Protein AF-X1PPC0-F1 (afdb_monomer_lite)

pLDDT: mean 93.78, std 5.35, range [58.22, 98.25]

Sequence (193 aa):
TAERAEYVRFSMPSLGVLSGGLVLRQENQALVAPYLDGQQVDLHGLLSNDSLKLGIVAERSYGTQIDAILRQLPDSVLSRHYGNDATANLLQMQQLGRLRMVLGYWPEVRYLIQQQGGSLADYQFHPVQGVARYQFLHVGCSDSPLGRAAIAHIDQLLPALRRNVLPQWYARWLDPALHEDYLEESKHFFEDQ

Secondary structure (DSSP, 8-state):
-TGGGGTEEEPSP-EEEEPPEEEEEGGGHHHHGGGEETTEE-HHHHHTSTT--EEEETT----HHHHHHHTTS-GGGEEEE-STTHHHHHHHHHHTTS-SEEEE-HHHHHHHHHHTT--GGGEEEEEBTTS-SEEEE--EEESSHHHHHHHHHHHHHHHHHHHHTHHHHHHTTS-GGGHHHHHHHHTTTTS--

Structure (mmCIF, N/CA/C/O backbone):
data_AF-X1PPC0-F1
#
_entry.id   AF-X1PPC0-F1
#
loop_
_atom_site.group_PDB
_atom_site.id
_atom_site.type_symbol
_atom_site.label_atom_id
_atom_site.label_alt_id
_atom_site.label_comp_id
_atom_site.label_asym_id
_atom_site.label_entity_id
_atom_site.label_seq_id
_atom_site.pdbx_PDB_ins_code
_atom_site.Cartn_x
_atom_site.Cartn_y
_atom_site.Cartn_z
_atom_site.occupancy
_atom_site.B_iso_or_equiv
_atom_site.auth_seq_id
_atom_site.auth_comp_id
_atom_site.auth_asym_id
_atom_site.auth_atom_id
_atom_site.pdbx_PDB_model_num
ATOM 1 N N . THR A 1 1 ? -2.788 -3.949 -13.407 1.00 71.81 1 THR A N 1
ATOM 2 C CA . THR A 1 1 ? -4.102 -4.578 -13.663 1.00 71.81 1 THR A CA 1
ATOM 3 C C . THR A 1 1 ? -4.237 -4.825 -15.153 1.00 71.81 1 THR A C 1
ATOM 5 O O . THR A 1 1 ? -3.498 -4.200 -15.907 1.00 71.81 1 THR A O 1
ATOM 8 N N . ALA A 1 2 ? -5.138 -5.720 -15.571 1.00 78.06 2 ALA A N 1
ATOM 9 C CA . ALA A 1 2 ? -5.370 -6.005 -16.992 1.00 78.06 2 ALA A CA 1
ATOM 10 C C . ALA A 1 2 ? -5.793 -4.747 -17.771 1.00 78.06 2 ALA A C 1
ATOM 12 O O . ALA A 1 2 ? -5.224 -4.463 -18.812 1.00 78.06 2 ALA A O 1
ATOM 13 N N . GLU A 1 3 ? -6.676 -3.936 -17.187 1.00 81.62 3 GLU A N 1
ATOM 14 C CA . GLU A 1 3 ? -7.123 -2.650 -17.743 1.00 81.62 3 GLU A CA 1
ATOM 15 C C . GLU A 1 3 ? -5.956 -1.710 -18.097 1.00 81.62 3 GLU A C 1
ATOM 17 O O . GLU A 1 3 ? -5.883 -1.172 -19.194 1.00 81.62 3 GLU A O 1
ATOM 22 N N . ARG A 1 4 ? -4.967 -1.562 -17.203 1.00 83.06 4 ARG A N 1
ATOM 23 C CA . ARG A 1 4 ? -3.799 -0.704 -17.473 1.00 83.06 4 ARG A CA 1
ATOM 24 C C . ARG A 1 4 ? -2.897 -1.261 -18.574 1.00 83.06 4 ARG A C 1
ATOM 26 O O . ARG A 1 4 ? -2.195 -0.491 -19.218 1.00 83.06 4 ARG A O 1
ATOM 33 N N . ALA A 1 5 ? -2.889 -2.578 -18.781 1.00 82.44 5 ALA A N 1
ATOM 34 C CA . ALA A 1 5 ? -2.037 -3.216 -19.783 1.00 82.44 5 ALA A CA 1
ATOM 35 C C . ALA A 1 5 ? -2.470 -2.905 -21.227 1.00 82.44 5 ALA A C 1
ATOM 37 O O . ALA A 1 5 ? -1.705 -3.168 -22.149 1.00 82.44 5 ALA A O 1
ATOM 38 N N . GLU A 1 6 ? -3.650 -2.308 -21.428 1.00 86.88 6 GLU A N 1
ATOM 39 C CA . GLU A 1 6 ? -4.117 -1.854 -22.743 1.00 86.88 6 GLU A CA 1
ATOM 40 C C . GLU A 1 6 ? -3.315 -0.660 -23.284 1.00 86.88 6 GLU A C 1
ATOM 42 O O . GLU A 1 6 ? -3.219 -0.478 -24.495 1.00 86.88 6 GLU A O 1
ATOM 47 N N . TYR A 1 7 ? -2.722 0.152 -22.402 1.00 89.44 7 TYR A N 1
ATOM 48 C CA . TYR A 1 7 ? -1.979 1.364 -22.776 1.00 89.44 7 TYR A CA 1
ATOM 49 C C . TYR A 1 7 ? -0.616 1.505 -22.073 1.00 89.44 7 TYR A C 1
ATOM 51 O O . TYR A 1 7 ? 0.136 2.449 -22.347 1.00 89.44 7 TYR A O 1
ATOM 59 N N . VAL A 1 8 ? -0.274 0.571 -21.179 1.00 93.81 8 VAL A N 1
ATOM 60 C CA . VAL A 1 8 ? 0.995 0.518 -20.441 1.00 93.81 8 VAL A CA 1
ATOM 61 C C . VAL A 1 8 ? 1.741 -0.769 -20.767 1.00 93.81 8 VAL A C 1
ATOM 63 O O . VAL A 1 8 ? 1.219 -1.871 -20.599 1.00 93.81 8 VAL A O 1
ATOM 66 N N . ARG A 1 9 ? 3.020 -0.636 -21.124 1.00 96.12 9 ARG A N 1
ATOM 67 C CA . ARG A 1 9 ? 3.968 -1.749 -21.121 1.00 96.12 9 ARG A CA 1
ATOM 68 C C . ARG A 1 9 ? 4.568 -1.891 -19.722 1.00 96.12 9 ARG A C 1
ATOM 70 O O . ARG A 1 9 ? 5.152 -0.940 -19.205 1.00 96.12 9 ARG A O 1
ATOM 77 N N . PHE A 1 10 ? 4.452 -3.081 -19.137 1.00 96.06 10 PHE A N 1
ATOM 78 C CA . PHE A 1 10 ? 5.039 -3.408 -17.836 1.00 96.06 10 PHE A CA 1
ATOM 79 C C . PHE A 1 10 ? 6.360 -4.171 -17.972 1.00 96.06 10 PHE A C 1
ATOM 81 O O . PHE A 1 10 ? 6.531 -4.955 -18.907 1.00 96.06 10 PHE A O 1
ATOM 88 N N . SER A 1 11 ? 7.265 -3.943 -17.020 1.00 96.69 11 SER A N 1
ATOM 89 C CA . SER A 1 11 ? 8.491 -4.720 -16.816 1.00 96.69 11 SER A CA 1
ATOM 90 C C . SER A 1 11 ? 8.191 -6.105 -16.240 1.00 96.69 11 SER A C 1
ATOM 92 O O . SER A 1 11 ? 7.072 -6.375 -15.786 1.00 96.69 11 SER A O 1
ATOM 94 N N . MET A 1 12 ? 9.209 -6.958 -16.140 1.00 95.62 12 MET A N 1
ATOM 95 C CA . MET A 1 12 ? 9.176 -8.086 -15.203 1.00 95.62 12 MET A CA 1
ATOM 96 C C . MET A 1 12 ? 8.942 -7.589 -13.756 1.00 95.62 12 MET A C 1
ATOM 98 O O . MET A 1 12 ? 9.184 -6.407 -13.469 1.00 95.62 12 MET A O 1
ATOM 102 N N . PRO A 1 13 ? 8.484 -8.453 -12.828 1.00 95.50 13 PRO A N 1
ATOM 103 C CA . PRO A 1 13 ? 8.348 -8.093 -11.419 1.00 95.50 13 PRO A CA 1
ATOM 104 C C . PRO A 1 13 ? 9.639 -7.494 -10.846 1.00 95.50 13 PRO A C 1
ATOM 106 O O . PRO A 1 13 ? 10.718 -8.086 -10.979 1.00 95.50 13 PRO A O 1
ATOM 109 N N . SER A 1 14 ? 9.524 -6.322 -10.218 1.00 95.50 14 SER A N 1
ATOM 110 C CA . SER A 1 14 ? 10.661 -5.531 -9.739 1.00 95.50 14 SER A CA 1
ATOM 111 C C . SER A 1 14 ? 10.888 -5.628 -8.232 1.00 95.50 14 SER A C 1
ATOM 113 O O . SER A 1 14 ? 12.036 -5.644 -7.797 1.00 95.50 14 SER A O 1
ATOM 115 N N . LEU A 1 15 ? 9.826 -5.680 -7.427 1.00 95.69 15 LEU A N 1
ATOM 116 C CA . LEU A 1 15 ? 9.918 -5.663 -5.966 1.00 95.69 15 LEU A CA 1
ATOM 117 C C . LEU A 1 15 ? 8.677 -6.305 -5.344 1.00 95.69 15 LEU A C 1
ATOM 119 O O . LEU A 1 15 ? 7.558 -5.936 -5.697 1.00 95.69 15 LEU A O 1
ATOM 123 N N . GLY A 1 16 ? 8.874 -7.227 -4.403 1.00 96.00 16 GLY A N 1
ATOM 124 C CA . GLY A 1 16 ? 7.807 -7.688 -3.517 1.00 96.00 16 GLY A CA 1
ATOM 125 C C . GLY A 1 16 ? 7.594 -6.681 -2.391 1.00 96.00 16 GLY A C 1
ATOM 126 O O . GLY A 1 16 ? 8.542 -6.318 -1.705 1.00 96.00 16 GLY A O 1
ATOM 127 N N . VAL A 1 17 ? 6.368 -6.208 -2.206 1.00 96.38 17 VAL A N 1
ATOM 128 C CA . VAL A 1 17 ? 5.994 -5.293 -1.118 1.00 96.38 17 VAL A CA 1
ATOM 129 C C . VAL A 1 17 ? 4.856 -5.895 -0.313 1.00 96.38 17 VAL A C 1
ATOM 131 O O . VAL A 1 17 ? 4.066 -6.674 -0.850 1.00 96.38 17 VAL A O 1
ATOM 134 N N . LEU A 1 18 ? 4.754 -5.539 0.968 1.00 96.38 18 LEU A N 1
ATOM 135 C CA . LEU A 1 18 ? 3.635 -5.969 1.803 1.00 96.38 18 LEU A CA 1
ATOM 136 C C . LEU A 1 18 ? 2.311 -5.544 1.165 1.00 96.38 18 LEU A C 1
ATOM 138 O O . LEU A 1 18 ? 2.143 -4.398 0.723 1.00 96.38 18 LEU A O 1
ATOM 142 N N . SER A 1 19 ? 1.376 -6.483 1.124 1.00 96.75 19 SER A N 1
ATOM 143 C CA . SER A 1 19 ? 0.013 -6.220 0.683 1.00 96.75 19 SER A CA 1
ATOM 144 C C . SER A 1 19 ? -0.695 -5.245 1.622 1.00 96.75 19 SER A C 1
ATOM 146 O O . SER A 1 19 ? -0.313 -5.049 2.779 1.00 96.75 19 SER A O 1
ATOM 148 N N . GLY A 1 20 ? -1.729 -4.594 1.091 1.00 96.00 20 GLY A N 1
ATOM 149 C CA . GLY A 1 20 ? -2.557 -3.677 1.861 1.00 96.00 20 GLY A CA 1
ATOM 150 C C . GLY A 1 20 ? -3.339 -4.398 2.954 1.00 96.00 20 GLY A C 1
ATOM 151 O O . GLY A 1 20 ? -3.484 -5.621 2.955 1.00 96.00 20 GLY A O 1
ATOM 152 N N . GLY A 1 21 ? -3.871 -3.618 3.882 1.00 97.19 21 GLY A N 1
ATOM 153 C CA . GLY A 1 21 ? -4.680 -4.145 4.965 1.00 97.19 21 GLY A CA 1
ATOM 154 C C . GLY A 1 21 ? -5.475 -3.069 5.676 1.00 97.19 21 GLY A C 1
ATOM 155 O O . GLY A 1 21 ? -5.462 -1.890 5.301 1.00 97.19 21 GLY A O 1
ATOM 156 N N . LEU A 1 22 ? -6.204 -3.510 6.691 1.00 97.69 22 LEU A N 1
ATOM 157 C CA . LEU A 1 22 ? -7.073 -2.666 7.485 1.00 97.69 22 LEU A CA 1
ATOM 158 C C . LEU A 1 22 ? 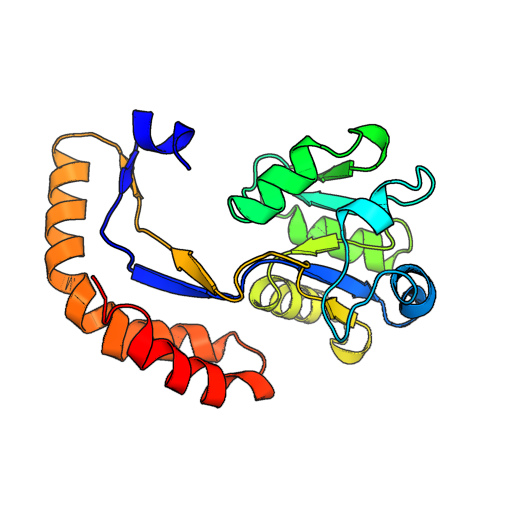-6.259 -1.950 8.560 1.00 97.69 22 LEU A C 1
ATOM 160 O O . LEU A 1 22 ? -5.557 -2.582 9.346 1.00 97.69 22 LEU A O 1
ATOM 164 N N . VAL A 1 23 ? -6.390 -0.632 8.613 1.00 97.56 23 VAL A N 1
ATOM 165 C CA . VAL A 1 23 ? -5.815 0.218 9.652 1.00 97.56 23 VAL A CA 1
ATOM 166 C C . VAL A 1 23 ? -6.941 0.743 10.522 1.00 97.56 23 VAL A C 1
ATOM 168 O O . VAL A 1 23 ? -7.878 1.390 10.038 1.00 97.56 23 VAL A O 1
ATOM 171 N N . LEU A 1 24 ? -6.825 0.516 11.823 1.00 95.75 24 LEU A N 1
ATOM 172 C CA . LEU A 1 24 ? -7.735 1.051 12.824 1.00 95.75 24 LEU A CA 1
ATOM 173 C C . LEU A 1 24 ? -6.976 1.650 13.998 1.00 95.75 24 LEU A C 1
ATOM 175 O O . LEU A 1 24 ? -5.826 1.307 14.261 1.00 95.75 24 LEU A O 1
ATOM 179 N N . ARG A 1 25 ? -7.651 2.542 14.719 1.00 95.38 25 ARG A N 1
ATOM 180 C CA . ARG A 1 25 ? -7.168 3.015 16.016 1.00 95.38 25 ARG A CA 1
ATOM 181 C C . ARG A 1 25 ? -7.381 1.944 17.082 1.00 95.38 25 ARG A C 1
ATOM 183 O O . ARG A 1 25 ? -8.372 1.218 17.015 1.00 95.38 25 ARG A O 1
ATOM 190 N N . GLN A 1 26 ? -6.512 1.903 18.088 1.00 94.12 26 GLN A N 1
ATOM 191 C CA . GLN A 1 26 ? -6.579 0.944 19.200 1.00 94.12 26 GLN A CA 1
ATOM 192 C C . GLN A 1 26 ? -7.943 0.943 19.909 1.00 94.12 26 GLN A C 1
ATOM 194 O O . GLN A 1 26 ? -8.490 -0.106 20.232 1.00 94.12 26 GLN A O 1
ATOM 199 N N . GLU A 1 27 ? -8.557 2.115 20.068 1.00 94.00 27 GLU A N 1
ATOM 200 C CA . GLU A 1 27 ? -9.899 2.267 20.655 1.00 94.00 27 GLU A CA 1
ATOM 201 C C . GLU A 1 27 ? -11.010 1.516 19.891 1.00 94.00 27 GLU A C 1
ATOM 203 O O . GLU A 1 27 ? -12.060 1.223 20.456 1.00 94.00 27 GLU A O 1
ATOM 208 N N . ASN A 1 28 ? -10.785 1.184 18.616 1.00 93.94 28 ASN A N 1
ATOM 209 C CA . ASN A 1 28 ? -11.759 0.529 17.745 1.00 93.94 28 ASN A CA 1
ATOM 210 C C . ASN A 1 28 ? -11.510 -0.985 17.599 1.00 93.94 28 ASN A C 1
ATOM 212 O O . ASN A 1 28 ? -12.211 -1.631 16.823 1.00 93.94 28 ASN A O 1
ATOM 216 N N . GLN A 1 29 ? -10.553 -1.566 18.335 1.00 92.12 29 GLN A N 1
ATOM 217 C CA . GLN A 1 29 ? -10.197 -2.993 18.245 1.00 92.12 29 GLN A CA 1
ATOM 218 C C . GLN A 1 29 ? -11.384 -3.935 18.457 1.00 92.12 29 GLN A C 1
ATOM 220 O O . GLN A 1 29 ? -11.548 -4.923 17.742 1.00 92.12 29 GLN A O 1
ATOM 225 N N . ALA A 1 30 ? -12.269 -3.593 19.393 1.00 93.81 30 ALA A N 1
ATOM 226 C CA . ALA A 1 30 ? -13.456 -4.392 19.677 1.00 93.81 30 ALA A CA 1
ATOM 227 C C . ALA A 1 30 ? -14.403 -4.534 18.467 1.00 93.81 30 ALA A C 1
ATOM 229 O O . ALA A 1 30 ? -15.157 -5.500 18.408 1.00 93.81 30 ALA A O 1
ATOM 230 N N . LEU A 1 31 ? -14.358 -3.607 17.497 1.00 92.06 31 LEU A N 1
ATOM 231 C CA . LEU A 1 31 ? -15.185 -3.670 16.285 1.00 92.06 31 LEU A CA 1
ATOM 232 C C . LEU A 1 31 ? -14.742 -4.788 15.337 1.00 92.06 31 LEU A C 1
ATOM 234 O O . LEU A 1 31 ? -15.581 -5.388 14.671 1.00 92.06 31 LEU A O 1
ATOM 238 N N . VAL A 1 32 ? -13.433 -5.047 15.263 1.00 93.75 32 VAL A N 1
ATOM 239 C CA . VAL A 1 32 ? -12.857 -6.015 14.318 1.00 93.75 32 VAL A CA 1
ATOM 240 C C . VAL A 1 32 ? -12.623 -7.379 14.950 1.00 93.75 32 VAL A C 1
ATOM 242 O O . VAL A 1 32 ? -12.621 -8.364 14.224 1.00 93.75 32 VAL A O 1
ATOM 245 N N . ALA A 1 33 ? -12.487 -7.455 16.279 1.00 95.00 33 ALA A N 1
ATOM 246 C CA . ALA A 1 33 ? -12.164 -8.685 17.005 1.00 95.00 33 ALA A CA 1
ATOM 247 C C . ALA A 1 33 ? -13.004 -9.924 16.613 1.00 95.00 33 ALA A C 1
ATOM 249 O O . ALA A 1 33 ? -12.408 -10.989 16.466 1.00 95.00 33 ALA A O 1
ATOM 250 N N . PRO A 1 34 ? -14.332 -9.835 16.377 1.00 95.19 34 PRO A N 1
ATOM 251 C CA . PRO A 1 34 ? -15.131 -10.993 15.954 1.00 95.19 34 PRO A CA 1
ATOM 252 C C . PRO A 1 34 ? -14.811 -11.522 14.547 1.00 95.19 34 PRO A C 1
ATOM 254 O O . PRO A 1 34 ? -15.215 -12.629 14.210 1.00 95.19 34 PRO A O 1
ATOM 257 N N . TYR A 1 35 ? -14.121 -10.727 13.729 1.00 95.81 35 TYR A N 1
ATOM 258 C CA . TYR A 1 35 ? -13.792 -11.016 12.331 1.00 95.81 35 TYR A CA 1
ATOM 259 C C . TYR A 1 35 ? -12.304 -11.335 12.140 1.00 95.81 35 TYR A C 1
ATOM 261 O O . TYR A 1 35 ? -11.821 -11.373 11.009 1.00 95.81 35 TYR A O 1
ATOM 269 N N . LEU A 1 36 ? -11.555 -11.515 13.233 1.00 96.88 36 LEU A N 1
ATOM 270 C CA . LEU A 1 36 ? -10.141 -11.863 13.185 1.00 96.88 36 LEU A CA 1
ATOM 271 C C . LEU A 1 36 ? -9.945 -13.380 13.237 1.00 96.88 36 LEU A C 1
ATOM 273 O O . LEU A 1 36 ? -10.469 -14.057 14.118 1.00 96.88 36 LEU A O 1
ATOM 277 N N . ASP A 1 37 ? -9.103 -13.878 12.335 1.00 96.44 37 ASP A N 1
ATOM 278 C CA . ASP A 1 37 ? -8.437 -15.175 12.444 1.00 96.44 37 ASP A CA 1
ATOM 279 C C . ASP A 1 37 ? -6.938 -14.910 12.639 1.00 96.44 37 ASP A C 1
ATOM 281 O O . ASP A 1 37 ? -6.222 -14.461 11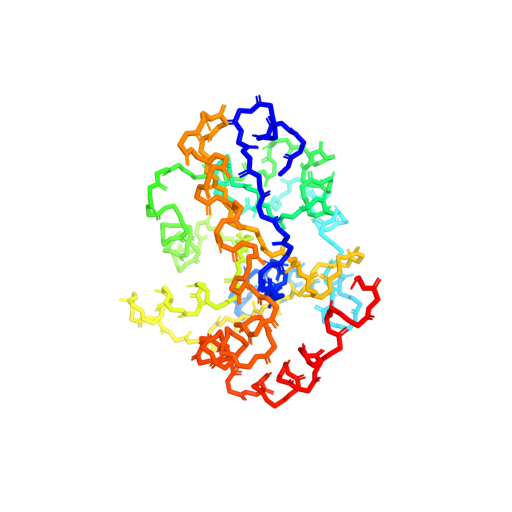.733 1.00 96.44 37 ASP A O 1
ATOM 285 N N . GLY A 1 38 ? -6.482 -15.045 13.885 1.00 95.25 38 GLY A N 1
ATOM 286 C CA . GLY A 1 38 ? -5.184 -14.533 14.316 1.00 95.25 38 GLY A CA 1
ATOM 287 C C . GLY A 1 38 ? -5.083 -13.017 14.105 1.00 95.25 38 GLY A C 1
ATOM 288 O O . GLY A 1 38 ? -5.759 -12.240 14.774 1.00 95.25 38 GLY A O 1
ATOM 289 N N . GLN A 1 39 ? -4.221 -12.589 13.179 1.00 93.94 39 GLN A N 1
ATOM 290 C CA . GLN A 1 39 ? -4.074 -11.174 12.807 1.00 93.94 39 GLN A CA 1
ATOM 291 C C . GLN A 1 39 ? -4.844 -10.801 11.535 1.00 93.94 39 GLN A C 1
ATOM 293 O O . GLN A 1 39 ? -4.946 -9.613 11.226 1.00 93.94 39 GLN A O 1
ATOM 298 N N . GLN A 1 40 ? -5.358 -11.784 10.791 1.00 97.62 40 GLN A N 1
ATOM 299 C CA . GLN A 1 40 ? -5.999 -11.550 9.504 1.00 97.62 40 GLN A CA 1
ATOM 300 C C . GLN A 1 40 ? -7.483 -11.235 9.688 1.00 97.62 40 GLN A C 1
ATOM 302 O O . GLN A 1 40 ? -8.197 -11.975 10.362 1.00 97.62 40 GLN A O 1
ATOM 307 N N . VAL A 1 41 ? -7.958 -10.167 9.050 1.00 97.38 41 VAL A N 1
ATOM 308 C CA . VAL A 1 41 ? -9.360 -9.741 9.117 1.00 97.38 41 VAL A CA 1
ATOM 309 C C . VAL A 1 41 ? -10.175 -10.280 7.943 1.00 97.38 41 VAL A C 1
ATOM 311 O O . VAL A 1 41 ? -9.775 -10.135 6.783 1.00 97.38 41 VAL A O 1
ATOM 314 N N . ASP A 1 42 ? -11.336 -10.866 8.233 1.00 96.88 42 ASP A N 1
ATOM 315 C CA . ASP A 1 42 ? -12.382 -11.116 7.241 1.00 96.88 42 ASP A CA 1
ATOM 316 C C . ASP A 1 42 ? -13.028 -9.779 6.858 1.00 96.88 42 ASP A C 1
ATOM 318 O O . ASP A 1 42 ? -13.972 -9.295 7.488 1.00 96.88 42 ASP A O 1
ATOM 322 N N . LEU A 1 43 ? -12.477 -9.146 5.822 1.00 95.69 43 LEU A N 1
ATOM 323 C CA . LEU A 1 43 ? -12.937 -7.840 5.361 1.00 95.69 43 LEU A CA 1
ATOM 324 C C . LEU A 1 43 ? -14.366 -7.892 4.801 1.00 95.69 43 LEU A C 1
ATOM 326 O O . LEU A 1 43 ? -15.114 -6.926 4.963 1.00 95.69 43 LEU A O 1
ATOM 330 N N . HIS A 1 44 ? -14.747 -8.996 4.153 1.00 94.31 44 HIS A N 1
ATOM 331 C CA . HIS A 1 44 ? -16.083 -9.143 3.581 1.00 94.31 44 HIS A CA 1
ATOM 332 C C . HIS A 1 44 ? -17.126 -9.306 4.689 1.00 94.31 44 HIS A C 1
ATOM 334 O O . HIS A 1 44 ? -18.123 -8.581 4.705 1.00 94.31 44 HIS A O 1
ATOM 340 N N . GLY A 1 45 ? -16.888 -10.212 5.643 1.00 93.69 45 GLY A N 1
ATOM 341 C CA . GLY A 1 45 ? -17.764 -10.414 6.797 1.00 93.69 45 GLY A CA 1
ATOM 342 C C . GLY A 1 45 ? -17.919 -9.146 7.636 1.00 93.69 45 GLY A C 1
ATOM 343 O O . GLY A 1 45 ? -19.043 -8.755 7.951 1.00 93.69 45 GLY A O 1
ATOM 344 N N . LEU A 1 46 ? -16.812 -8.444 7.904 1.00 94.06 46 LEU A N 1
ATOM 345 C CA . LEU A 1 46 ? -16.802 -7.189 8.663 1.00 94.06 46 LEU A CA 1
ATOM 346 C C . LEU A 1 46 ? -17.682 -6.105 8.023 1.00 94.06 46 LEU A C 1
ATOM 348 O O . LEU A 1 46 ? -18.407 -5.399 8.723 1.00 94.06 46 LEU A O 1
ATOM 352 N N . LEU A 1 47 ? -17.619 -5.962 6.697 1.00 92.88 47 LEU A N 1
ATOM 353 C CA . LEU A 1 47 ? -18.309 -4.901 5.953 1.00 92.88 47 LEU A CA 1
ATOM 354 C C . LEU A 1 47 ? -19.658 -5.328 5.368 1.00 92.88 47 LEU A C 1
ATOM 356 O O . LEU A 1 47 ? -20.334 -4.511 4.752 1.00 92.88 47 LEU A O 1
ATOM 360 N N . SER A 1 48 ? -20.089 -6.565 5.620 1.00 85.69 48 SER A N 1
ATOM 361 C CA . SER A 1 48 ? -21.469 -6.998 5.369 1.00 85.69 48 SER A CA 1
ATOM 362 C C . SER A 1 48 ? -22.464 -6.375 6.364 1.00 85.69 48 SER A C 1
ATOM 364 O O . SER A 1 48 ? -23.674 -6.466 6.174 1.00 85.69 48 SER A O 1
ATOM 366 N N . ASN A 1 49 ? -21.972 -5.734 7.432 1.00 76.25 49 ASN A N 1
ATOM 367 C CA . ASN A 1 49 ? -22.771 -4.937 8.357 1.00 76.25 49 ASN A CA 1
ATOM 368 C C . ASN A 1 49 ? -22.809 -3.462 7.908 1.00 76.25 49 ASN A C 1
ATOM 370 O O . ASN A 1 49 ? -21.827 -2.734 8.067 1.00 76.25 49 ASN A O 1
ATOM 374 N N . ASP A 1 50 ? -23.967 -2.998 7.429 1.00 70.31 50 ASP A N 1
ATOM 375 C CA . ASP A 1 50 ? -24.167 -1.658 6.838 1.00 70.31 50 ASP A CA 1
ATOM 376 C C . ASP A 1 50 ? -23.849 -0.463 7.764 1.00 70.31 50 ASP A C 1
ATOM 378 O O . ASP A 1 50 ? -23.745 0.685 7.306 1.00 70.31 50 ASP A O 1
ATOM 382 N N . SER A 1 51 ? -23.697 -0.707 9.070 1.00 82.50 51 SER A N 1
ATOM 383 C CA . SER A 1 51 ? -23.355 0.331 10.051 1.00 82.50 51 SER A CA 1
ATOM 384 C C . SER A 1 51 ? -21.887 0.765 9.997 1.00 82.50 51 SER A C 1
ATOM 386 O O . SER A 1 51 ? -21.561 1.875 10.429 1.00 82.50 51 SER A O 1
ATOM 388 N N . LEU A 1 52 ? -21.000 -0.069 9.449 1.00 89.00 52 LEU A N 1
ATOM 389 C CA . LEU A 1 52 ? -19.574 0.221 9.370 1.00 89.00 52 LEU A CA 1
ATOM 390 C C . LEU A 1 52 ? -19.216 0.866 8.030 1.00 89.00 52 LEU A C 1
ATOM 392 O O . LEU A 1 52 ? -19.746 0.518 6.979 1.00 89.00 52 LEU A O 1
ATOM 396 N N . LYS A 1 53 ? -18.293 1.831 8.077 1.00 93.06 53 LYS A N 1
ATOM 397 C CA . LYS A 1 53 ? -17.731 2.478 6.887 1.00 93.06 53 LYS A CA 1
ATOM 398 C C . LYS A 1 53 ? -16.238 2.196 6.798 1.00 93.06 53 LYS A C 1
ATOM 400 O O . LYS A 1 53 ? -15.516 2.372 7.783 1.00 93.06 53 LYS A O 1
ATOM 405 N N . LEU A 1 54 ? -15.786 1.814 5.609 1.00 96.00 54 LEU A N 1
ATOM 406 C CA . LEU A 1 54 ? -14.381 1.662 5.258 1.00 96.00 54 LEU A CA 1
ATOM 407 C C . LEU A 1 54 ? -13.916 2.877 4.454 1.00 96.00 54 LEU A C 1
ATOM 409 O O . LEU A 1 54 ? -14.444 3.157 3.379 1.00 96.00 54 LEU A O 1
ATOM 413 N N . GLY A 1 55 ? -12.902 3.576 4.954 1.00 97.00 55 GLY A N 1
ATOM 414 C CA . GLY A 1 55 ? -12.204 4.610 4.198 1.00 97.00 55 GLY A CA 1
ATOM 415 C C . GLY A 1 55 ? -11.291 4.009 3.130 1.00 97.00 55 GLY A C 1
ATOM 416 O O . GLY A 1 55 ? -10.412 3.215 3.466 1.00 97.00 55 GLY A O 1
ATOM 417 N N . ILE A 1 56 ? -11.464 4.404 1.867 1.00 97.06 56 ILE A N 1
ATOM 418 C CA . ILE A 1 56 ? -10.614 3.980 0.743 1.00 97.06 56 ILE A CA 1
ATOM 419 C C . ILE A 1 56 ? -10.243 5.166 -0.152 1.00 97.06 56 ILE A C 1
ATOM 421 O O . ILE A 1 56 ? -11.000 6.129 -0.290 1.00 97.06 56 ILE A O 1
ATOM 425 N N . VAL A 1 57 ? -9.082 5.088 -0.798 1.00 96.44 57 VAL A N 1
ATOM 426 C CA . VAL A 1 57 ? -8.687 6.032 -1.847 1.00 96.44 57 VAL A CA 1
ATOM 427 C C . VAL A 1 57 ? -9.373 5.618 -3.146 1.00 96.44 57 VAL A C 1
ATOM 429 O O . VAL A 1 57 ? -9.281 4.464 -3.567 1.00 96.44 57 VAL A O 1
ATOM 432 N N . ALA A 1 58 ? -10.088 6.547 -3.772 1.00 92.12 58 ALA A N 1
ATOM 433 C CA . ALA A 1 58 ? -10.761 6.310 -5.040 1.00 92.12 58 ALA A CA 1
ATOM 434 C C . ALA A 1 58 ? -9.748 6.007 -6.157 1.00 92.12 58 ALA A C 1
ATOM 436 O O . ALA A 1 58 ? -8.646 6.548 -6.158 1.00 92.12 58 ALA A O 1
ATOM 437 N N . GLU A 1 59 ? -10.121 5.123 -7.091 1.00 89.06 59 GLU A N 1
ATOM 438 C CA . GLU A 1 59 ? -9.314 4.739 -8.272 1.00 89.06 59 GLU A CA 1
ATOM 439 C C . GLU A 1 59 ? -7.944 4.102 -7.955 1.00 89.06 59 GLU A C 1
ATOM 441 O O . GLU A 1 59 ? -7.133 3.809 -8.843 1.00 89.06 59 GLU A O 1
ATOM 446 N N . ARG A 1 60 ? -7.687 3.820 -6.675 1.00 90.50 60 ARG A N 1
ATOM 447 C CA . ARG A 1 60 ? -6.507 3.106 -6.210 1.00 90.50 60 ARG A CA 1
ATOM 448 C C . ARG A 1 60 ? -6.768 1.604 -6.219 1.00 90.50 60 ARG A C 1
ATOM 450 O O . ARG A 1 60 ? -7.742 1.133 -5.646 1.00 90.50 60 ARG A O 1
ATOM 457 N N . SER A 1 61 ? -5.841 0.859 -6.817 1.00 91.00 61 SER A N 1
ATOM 458 C CA . SER A 1 61 ? -5.797 -0.597 -6.674 1.00 91.00 61 SER A CA 1
ATOM 459 C C . SER A 1 61 ? -5.089 -0.973 -5.371 1.00 91.00 61 SER A C 1
ATOM 461 O O . SER A 1 61 ? -4.006 -0.451 -5.063 1.00 91.00 61 SER A O 1
ATOM 463 N N . TYR A 1 62 ? -5.701 -1.888 -4.626 1.00 93.38 62 TYR A N 1
ATOM 464 C CA . TYR A 1 62 ? -5.177 -2.483 -3.397 1.00 93.38 62 TYR A CA 1
ATOM 465 C C . TYR A 1 62 ? -4.610 -3.895 -3.620 1.00 93.38 62 TYR A C 1
ATOM 467 O O . TYR A 1 62 ? -4.332 -4.620 -2.667 1.00 93.38 62 TYR A O 1
ATOM 475 N N . GLY A 1 63 ? -4.435 -4.284 -4.885 1.00 91.38 63 GLY A N 1
ATOM 476 C CA . GLY A 1 63 ? -4.091 -5.640 -5.295 1.00 91.38 63 GLY A CA 1
ATOM 477 C C . GLY A 1 63 ? -5.335 -6.429 -5.704 1.00 91.38 63 GLY A C 1
ATOM 478 O O . GLY A 1 63 ? -6.438 -6.187 -5.221 1.00 91.38 63 GLY A O 1
ATOM 479 N N . THR A 1 64 ? -5.162 -7.396 -6.606 1.00 91.31 64 THR A N 1
ATOM 480 C CA . THR A 1 64 ? -6.277 -8.101 -7.267 1.00 91.31 64 THR A CA 1
ATOM 481 C C . THR A 1 64 ? -7.239 -8.780 -6.293 1.00 91.31 64 THR A C 1
ATOM 483 O O . THR A 1 64 ? -8.443 -8.785 -6.541 1.00 91.31 64 THR A O 1
ATOM 486 N N . GLN A 1 65 ? -6.724 -9.331 -5.191 1.00 94.69 65 GLN A N 1
ATOM 487 C CA . GLN A 1 65 ? -7.518 -10.030 -4.178 1.00 94.69 65 GLN A CA 1
ATOM 488 C C . GLN A 1 65 ? -8.371 -9.052 -3.357 1.00 94.69 65 GLN A C 1
ATOM 490 O O . GLN A 1 65 ? -9.578 -9.254 -3.237 1.00 94.69 65 GLN A O 1
ATOM 495 N N . ILE A 1 66 ? -7.788 -7.950 -2.870 1.00 95.69 66 ILE A N 1
ATOM 496 C CA . ILE A 1 66 ? -8.541 -6.920 -2.137 1.00 95.69 66 ILE A CA 1
ATOM 497 C C . ILE A 1 66 ? -9.537 -6.223 -3.069 1.00 95.69 66 ILE A C 1
ATOM 499 O O . ILE A 1 66 ? -10.701 -6.068 -2.713 1.00 95.69 66 ILE A O 1
ATOM 503 N N . ASP A 1 67 ? -9.130 -5.884 -4.293 1.00 94.56 67 ASP A N 1
ATOM 504 C CA . ASP A 1 67 ? -10.011 -5.264 -5.289 1.00 94.56 67 ASP A CA 1
ATOM 505 C C . ASP A 1 67 ? -11.190 -6.182 -5.671 1.00 94.56 67 ASP A C 1
ATOM 507 O O . ASP A 1 67 ? -12.267 -5.707 -6.034 1.00 94.56 67 ASP A O 1
ATOM 511 N N . ALA A 1 68 ? -11.022 -7.508 -5.609 1.00 94.31 68 ALA A N 1
ATOM 512 C CA . ALA A 1 68 ? -12.118 -8.457 -5.799 1.00 94.31 68 ALA A CA 1
ATOM 513 C C . ALA A 1 68 ? -13.102 -8.458 -4.623 1.00 94.31 68 ALA A C 1
ATOM 515 O O . ALA A 1 68 ? -14.305 -8.512 -4.870 1.00 94.31 68 ALA A O 1
ATOM 516 N N . ILE A 1 69 ? -12.611 -8.349 -3.385 1.00 94.88 69 ILE A N 1
ATOM 517 C CA . ILE A 1 69 ? -13.452 -8.215 -2.186 1.00 94.88 69 ILE A CA 1
ATOM 518 C C . ILE A 1 69 ? -14.228 -6.893 -2.237 1.00 94.88 69 ILE A C 1
ATOM 520 O O . ILE A 1 69 ? -15.448 -6.892 -2.106 1.00 94.88 69 ILE A O 1
ATOM 524 N N . LEU A 1 70 ? -13.549 -5.772 -2.506 1.00 94.62 70 LEU A N 1
ATOM 525 C CA . LEU A 1 70 ? -14.170 -4.443 -2.544 1.00 94.62 70 LEU A CA 1
ATOM 526 C C . LEU A 1 70 ? -15.296 -4.333 -3.581 1.00 94.62 70 LEU A C 1
ATOM 528 O O . LEU A 1 70 ? -16.269 -3.631 -3.336 1.00 94.62 70 LEU A O 1
ATOM 532 N N . ARG A 1 71 ? -15.192 -5.031 -4.721 1.00 93.38 71 ARG A N 1
ATOM 533 C CA . ARG A 1 71 ? -16.243 -5.060 -5.756 1.00 93.38 71 ARG A CA 1
ATOM 534 C C . ARG A 1 71 ? -17.509 -5.811 -5.341 1.00 93.38 71 ARG A C 1
ATOM 536 O O . ARG A 1 71 ? -18.536 -5.628 -5.983 1.00 93.38 71 ARG A O 1
ATOM 543 N N . GLN A 1 72 ? -17.428 -6.676 -4.332 1.00 93.25 72 GLN A N 1
ATOM 544 C CA . GLN A 1 72 ? -18.573 -7.433 -3.816 1.00 93.25 72 GLN A CA 1
ATOM 545 C C . GLN A 1 72 ? -19.301 -6.685 -2.693 1.00 93.25 72 GLN A C 1
ATOM 547 O O . GLN A 1 72 ? -20.429 -7.036 -2.359 1.00 93.25 72 GLN A O 1
ATOM 552 N N . LEU A 1 73 ? -18.675 -5.652 -2.122 1.00 92.44 73 LEU A N 1
ATOM 553 C CA . LEU A 1 73 ? -19.251 -4.862 -1.042 1.00 92.44 73 LEU A CA 1
ATOM 554 C C . LEU A 1 73 ? -20.232 -3.804 -1.575 1.00 92.44 73 LEU A C 1
ATOM 556 O O . LEU A 1 73 ? -19.990 -3.227 -2.639 1.00 92.44 73 LEU A O 1
ATOM 560 N N . PRO A 1 74 ? -21.308 -3.485 -0.832 1.00 91.06 74 PRO A N 1
ATOM 561 C CA . PRO A 1 74 ? -22.195 -2.382 -1.184 1.00 91.06 74 PRO A CA 1
ATOM 562 C C . PRO A 1 74 ? -21.441 -1.047 -1.197 1.00 91.06 74 PRO A C 1
ATOM 564 O O . PRO A 1 74 ? -20.740 -0.721 -0.244 1.00 91.06 74 PRO A O 1
ATOM 567 N N . ASP A 1 75 ? -21.644 -0.199 -2.207 1.00 90.94 75 ASP A N 1
ATOM 568 C CA . ASP A 1 75 ? -20.991 1.123 -2.239 1.00 90.94 75 ASP A CA 1
ATOM 569 C C . ASP A 1 75 ? -21.340 1.993 -1.015 1.00 90.94 75 ASP A C 1
ATOM 571 O O . ASP A 1 75 ? -20.566 2.870 -0.633 1.00 90.94 75 ASP A O 1
ATOM 575 N N . SER A 1 76 ? -22.469 1.724 -0.346 1.00 91.94 76 SER A N 1
ATOM 576 C CA . SER A 1 76 ? -22.871 2.412 0.881 1.00 91.94 76 SER A CA 1
ATOM 577 C C . SER A 1 76 ? -21.849 2.258 2.011 1.00 91.94 76 SER A C 1
ATOM 579 O O . SER A 1 76 ? -21.749 3.168 2.835 1.00 91.94 76 SER A O 1
ATOM 581 N N . VAL A 1 77 ? -21.086 1.160 2.081 1.00 94.00 77 VAL A N 1
ATOM 582 C CA . VAL A 1 77 ? -20.089 0.925 3.144 1.00 94.00 77 VAL A CA 1
ATOM 583 C C . VAL A 1 77 ? -18.719 1.525 2.815 1.00 94.00 77 VAL A C 1
ATOM 585 O O . VAL A 1 77 ? -17.835 1.545 3.671 1.00 94.00 77 VAL A O 1
ATOM 588 N N . LEU A 1 78 ? -18.534 2.067 1.607 1.00 94.50 78 LEU A N 1
ATOM 589 C CA . LEU A 1 78 ? -17.257 2.590 1.125 1.00 94.50 78 LEU A CA 1
ATOM 590 C C . LEU A 1 78 ? -17.234 4.123 1.160 1.00 94.50 78 LEU A C 1
ATOM 592 O O . LEU A 1 78 ? -17.919 4.808 0.405 1.00 94.50 78 LEU A O 1
ATOM 596 N N . SER A 1 79 ? -16.380 4.684 2.015 1.00 94.88 79 SER A N 1
ATOM 597 C CA . SER A 1 79 ? -16.095 6.118 2.050 1.00 94.88 79 SER A CA 1
ATOM 598 C C . SER A 1 79 ? -14.890 6.418 1.159 1.00 94.88 79 SER A C 1
ATOM 600 O O . SER A 1 79 ? -13.737 6.215 1.544 1.00 94.88 79 SER A O 1
ATOM 602 N N . ARG A 1 80 ? -15.172 6.854 -0.073 1.00 95.19 80 ARG A N 1
ATOM 603 C CA . ARG A 1 80 ? -14.163 7.110 -1.109 1.00 95.19 80 ARG A CA 1
ATOM 604 C C . ARG A 1 80 ? -13.614 8.531 -1.010 1.00 95.19 80 ARG A C 1
ATOM 606 O O . ARG A 1 80 ? -14.377 9.493 -1.055 1.00 95.19 80 ARG A O 1
ATOM 613 N N . HIS A 1 81 ? -12.292 8.654 -0.941 1.00 94.38 81 HIS A N 1
ATOM 614 C CA . HIS A 1 81 ? -11.585 9.933 -0.964 1.00 94.38 81 HIS A CA 1
ATOM 615 C C . HIS A 1 81 ? -10.741 10.089 -2.227 1.00 94.38 81 HIS A C 1
ATOM 617 O O . HIS A 1 81 ? -10.067 9.154 -2.653 1.00 94.38 81 HIS A O 1
ATOM 623 N N . TYR A 1 82 ? -10.770 11.290 -2.800 1.00 93.38 82 TYR A N 1
ATOM 624 C CA . TYR A 1 82 ? -10.089 11.642 -4.046 1.00 93.38 82 TYR A CA 1
ATOM 625 C C . TYR A 1 82 ? -8.926 12.602 -3.785 1.00 93.38 82 TYR A C 1
ATOM 627 O O . TYR A 1 82 ? -8.899 13.306 -2.773 1.00 93.38 82 TYR A O 1
ATOM 635 N N . GLY A 1 83 ? -8.003 12.667 -4.742 1.00 90.69 83 GLY A N 1
ATOM 636 C CA . GLY A 1 83 ? -6.871 13.590 -4.727 1.00 90.69 83 GLY A CA 1
ATOM 637 C C . GLY A 1 83 ? -5.586 12.988 -4.162 1.00 90.69 83 GLY A C 1
ATOM 638 O O . GLY A 1 83 ? -5.566 11.886 -3.617 1.00 90.69 83 GLY A O 1
ATOM 639 N N . ASN A 1 84 ? -4.496 13.740 -4.307 1.00 86.44 84 ASN A N 1
ATOM 640 C CA . ASN A 1 84 ? -3.143 13.270 -3.994 1.00 86.44 84 ASN A CA 1
ATOM 641 C C . ASN A 1 84 ? -2.925 13.015 -2.495 1.00 86.44 84 ASN A C 1
ATOM 643 O O . ASN A 1 84 ? -2.174 12.117 -2.132 1.00 86.44 84 ASN A O 1
ATOM 647 N N . ASP A 1 85 ? -3.641 13.745 -1.637 1.00 90.81 85 ASP A N 1
ATOM 648 C CA . ASP A 1 85 ? -3.549 13.626 -0.177 1.00 90.81 85 ASP A CA 1
ATOM 649 C C . ASP A 1 85 ? -4.646 12.724 0.416 1.00 90.81 85 ASP A C 1
ATOM 651 O O . ASP A 1 85 ? -4.913 12.760 1.618 1.00 90.81 85 ASP A O 1
ATOM 655 N N . ALA A 1 86 ? -5.323 11.912 -0.406 1.00 94.00 86 ALA A N 1
ATOM 656 C CA . ALA A 1 86 ? -6.481 11.126 0.024 1.00 94.00 86 ALA A CA 1
ATOM 657 C C . ALA A 1 86 ? -6.179 10.210 1.222 1.00 94.00 86 ALA A C 1
ATOM 659 O O . ALA A 1 86 ? -6.958 10.194 2.175 1.00 94.00 86 ALA A O 1
ATOM 660 N N . THR A 1 87 ? -5.041 9.500 1.228 1.00 94.56 87 THR A N 1
ATOM 661 C CA . THR A 1 87 ? -4.638 8.661 2.372 1.00 94.56 87 THR A CA 1
ATOM 662 C C . THR A 1 87 ? -4.456 9.501 3.640 1.00 94.56 87 THR A C 1
ATOM 664 O O . THR A 1 87 ? -4.957 9.138 4.702 1.00 94.56 87 THR A O 1
ATOM 667 N N . ALA A 1 88 ? -3.782 10.651 3.537 1.00 94.94 88 ALA A N 1
ATOM 668 C CA . ALA A 1 88 ? -3.546 11.554 4.662 1.00 94.94 88 ALA A CA 1
ATOM 669 C C . ALA A 1 88 ? -4.868 12.105 5.231 1.00 94.94 88 ALA A C 1
ATOM 671 O O . ALA A 1 88 ? -5.069 12.110 6.447 1.00 94.94 88 ALA A O 1
ATOM 672 N N . ASN A 1 89 ? -5.797 12.491 4.356 1.00 95.25 89 ASN A N 1
ATOM 673 C CA . ASN A 1 89 ? -7.121 12.986 4.730 1.00 95.25 89 ASN A CA 1
ATOM 674 C C . ASN A 1 89 ? -7.975 11.900 5.404 1.00 95.25 89 ASN A C 1
ATOM 676 O O . ASN A 1 89 ? -8.645 12.175 6.400 1.00 95.25 89 ASN A O 1
ATOM 680 N N . LEU A 1 90 ? -7.920 10.659 4.907 1.00 96.38 90 LEU A N 1
ATOM 681 C CA . LEU A 1 90 ? -8.588 9.508 5.525 1.00 96.38 90 LEU A CA 1
ATOM 682 C C . LEU A 1 90 ? -8.079 9.257 6.950 1.00 96.38 90 LEU A C 1
ATOM 684 O O . LEU A 1 90 ? -8.883 9.051 7.861 1.00 96.38 90 LEU A O 1
ATOM 688 N N . LEU A 1 91 ? -6.761 9.325 7.164 1.00 96.06 91 LEU A N 1
ATOM 689 C CA . LEU A 1 91 ? -6.158 9.174 8.493 1.00 96.06 91 LEU A CA 1
ATOM 690 C C . LEU A 1 91 ? -6.562 10.311 9.437 1.00 96.06 91 LEU A C 1
ATOM 692 O O . LEU A 1 91 ? -6.917 10.049 10.587 1.00 96.06 91 LEU A O 1
ATOM 696 N N . GLN A 1 92 ? -6.613 11.553 8.952 1.00 94.69 92 GLN A N 1
ATOM 697 C CA . GLN A 1 92 ? -7.096 12.686 9.745 1.00 94.69 92 GLN A CA 1
ATOM 698 C C . GLN A 1 92 ? -8.577 12.522 10.122 1.00 94.69 92 GLN A C 1
ATOM 700 O O . GLN A 1 92 ? -8.974 12.763 11.262 1.00 94.69 92 GLN A O 1
ATOM 705 N N . MET A 1 93 ? -9.417 12.055 9.196 1.00 94.00 93 MET A N 1
ATOM 706 C CA . MET A 1 93 ? -10.815 11.738 9.495 1.00 94.00 93 MET A CA 1
ATOM 707 C C . MET A 1 93 ? -10.947 10.623 10.527 1.00 94.00 93 MET A C 1
ATOM 709 O O . MET A 1 93 ? -11.843 10.683 11.372 1.00 94.00 93 MET A O 1
ATOM 713 N N . GLN A 1 94 ? -10.051 9.639 10.489 1.00 94.56 94 GLN A N 1
ATOM 714 C CA . GLN A 1 94 ? -9.997 8.587 11.491 1.00 94.56 94 GLN A CA 1
ATOM 715 C C . GLN A 1 94 ? -9.597 9.125 12.874 1.00 94.56 94 GLN A C 1
ATOM 717 O O . GLN A 1 94 ? -10.227 8.770 13.868 1.00 94.56 94 GLN A O 1
ATOM 722 N N . GLN A 1 95 ? -8.620 10.034 12.950 1.00 92.75 95 GLN A N 1
ATOM 723 C CA . GLN A 1 95 ? -8.232 10.718 14.197 1.00 92.75 95 GLN A CA 1
ATOM 724 C C . GLN A 1 95 ? -9.375 11.550 14.787 1.00 92.75 95 GLN A C 1
ATOM 726 O O . GLN A 1 95 ? -9.580 11.556 15.997 1.00 92.75 95 GLN A O 1
ATOM 731 N N . LEU A 1 96 ? -10.154 12.211 13.929 1.00 92.81 96 LEU A N 1
ATOM 732 C CA . LEU A 1 96 ? -11.331 12.993 14.317 1.00 92.81 96 LEU A CA 1
ATOM 733 C C . LEU A 1 96 ? -12.572 12.124 14.607 1.00 92.81 96 LEU A C 1
ATOM 735 O O . LEU A 1 96 ? -13.656 12.665 14.822 1.00 92.81 96 LEU A O 1
ATOM 739 N N . GLY A 1 97 ? -12.450 10.791 14.564 1.00 91.19 97 GLY A N 1
ATOM 740 C CA . GLY A 1 97 ? -13.540 9.850 14.839 1.00 91.19 97 GLY A CA 1
ATOM 741 C C . GLY A 1 97 ? -14.635 9.793 13.768 1.00 91.19 97 GLY A C 1
ATOM 742 O O . GLY A 1 97 ? -15.678 9.181 13.997 1.00 91.19 97 GLY A O 1
ATOM 743 N N . ARG A 1 98 ? -14.416 10.414 12.600 1.00 92.25 98 ARG A N 1
ATOM 744 C CA . ARG A 1 98 ? -15.357 10.432 11.462 1.00 92.25 98 ARG A CA 1
ATOM 745 C C . ARG A 1 98 ? -15.308 9.145 10.641 1.00 92.25 98 ARG A C 1
ATOM 747 O O . ARG A 1 98 ? -16.279 8.808 9.973 1.00 92.25 98 ARG A O 1
ATOM 754 N N . LEU A 1 99 ? -14.185 8.435 10.701 1.00 92.69 99 LEU A N 1
ATOM 755 C CA . LEU A 1 99 ? -14.006 7.090 10.166 1.00 92.69 99 LEU A CA 1
ATOM 756 C C . LEU A 1 99 ? -13.413 6.207 11.257 1.00 92.69 99 LEU A C 1
ATOM 758 O O . LEU A 1 99 ? -12.615 6.659 12.072 1.00 92.69 99 LEU A O 1
ATOM 762 N N . ARG A 1 100 ? -13.797 4.934 11.287 1.00 93.88 100 ARG A N 1
ATOM 763 C CA . ARG A 1 100 ? -13.240 3.977 12.254 1.00 93.88 100 ARG A CA 1
ATOM 764 C C . ARG A 1 100 ? -12.130 3.134 11.644 1.00 93.88 100 ARG A C 1
ATOM 766 O O . ARG A 1 100 ? -11.207 2.740 12.354 1.00 93.88 100 ARG A O 1
ATOM 773 N N . MET A 1 101 ? -12.175 2.934 10.329 1.00 95.50 101 MET A N 1
ATOM 774 C CA . MET A 1 101 ? -11.309 2.016 9.600 1.00 95.50 101 MET A CA 1
ATOM 775 C C . MET A 1 101 ? -10.888 2.614 8.260 1.00 95.50 101 MET A C 1
ATOM 777 O O . MET A 1 101 ? -11.701 3.236 7.571 1.00 95.50 101 MET A O 1
ATOM 781 N N . VAL A 1 102 ? -9.632 2.393 7.885 1.00 97.19 102 VAL A N 1
ATOM 782 C CA . VAL A 1 102 ? -9.052 2.844 6.618 1.00 97.19 102 VAL A CA 1
ATOM 783 C C . VAL A 1 102 ? -8.304 1.680 5.981 1.00 97.19 102 VAL A C 1
ATOM 785 O O . VAL A 1 102 ? -7.568 0.971 6.662 1.00 97.19 102 VAL A O 1
ATOM 788 N N . LEU A 1 103 ? -8.477 1.479 4.679 1.00 97.50 103 LEU A N 1
ATOM 789 C CA . LEU A 1 103 ? -7.685 0.531 3.905 1.00 97.50 103 LEU A CA 1
ATOM 790 C C . LEU A 1 103 ? -6.426 1.224 3.377 1.00 97.50 103 LEU A C 1
ATOM 792 O O . LEU A 1 103 ? -6.508 2.256 2.699 1.00 97.50 103 LEU A O 1
ATOM 796 N N . GLY A 1 104 ? -5.258 0.648 3.641 1.00 95.81 104 GLY A N 1
ATOM 797 C CA . GLY A 1 104 ? -3.992 1.256 3.244 1.00 95.81 104 GLY A CA 1
ATOM 798 C C . GLY A 1 104 ? -2.817 0.291 3.256 1.00 95.81 104 GLY A C 1
ATOM 799 O O . GLY A 1 104 ? -2.919 -0.852 3.700 1.00 95.81 104 GLY A O 1
ATOM 800 N N . TYR A 1 105 ? -1.679 0.773 2.765 1.00 95.69 105 TYR A N 1
ATOM 801 C CA . TYR A 1 105 ? -0.410 0.063 2.870 1.00 95.69 105 TYR A CA 1
ATOM 802 C C . TYR A 1 105 ? 0.315 0.526 4.122 1.00 95.69 105 TYR A C 1
ATOM 804 O O . TYR A 1 105 ? 0.571 1.719 4.288 1.00 95.69 105 TYR A O 1
ATOM 812 N N . TRP A 1 106 ? 0.658 -0.413 5.001 1.00 95.00 106 TRP A N 1
ATOM 813 C CA . TRP A 1 106 ? 1.190 -0.072 6.318 1.00 95.00 106 TRP A CA 1
ATOM 814 C C . TRP A 1 106 ? 2.429 0.842 6.285 1.00 95.00 106 TRP A C 1
ATOM 816 O O . TRP A 1 106 ? 2.438 1.815 7.036 1.00 95.00 106 TRP A O 1
ATOM 826 N N . PRO A 1 107 ? 3.426 0.650 5.394 1.00 95.06 107 PRO A N 1
ATOM 827 C CA . PRO A 1 107 ? 4.577 1.558 5.321 1.00 95.06 107 PRO A CA 1
ATOM 828 C C . PRO A 1 107 ? 4.199 3.015 5.005 1.00 95.06 107 PRO A C 1
ATOM 830 O O . PRO A 1 107 ? 4.697 3.936 5.649 1.00 95.06 107 PRO A O 1
ATOM 833 N N . GLU A 1 108 ? 3.279 3.228 4.057 1.00 95.62 108 GLU A N 1
ATOM 834 C CA . GLU A 1 108 ? 2.758 4.560 3.708 1.00 95.62 108 GLU A CA 1
ATOM 835 C C . GLU A 1 108 ? 1.992 5.168 4.887 1.00 95.62 108 GLU A C 1
ATOM 837 O O . GLU A 1 108 ? 2.214 6.318 5.259 1.00 95.62 108 GLU A O 1
ATOM 842 N N . VAL A 1 109 ? 1.111 4.381 5.504 1.00 96.06 109 VAL A N 1
ATOM 843 C CA . VAL A 1 109 ? 0.277 4.833 6.618 1.00 96.06 109 VAL A CA 1
ATOM 844 C C . VAL A 1 109 ? 1.124 5.228 7.827 1.00 96.06 109 VAL A C 1
ATOM 846 O O . VAL A 1 109 ? 0.885 6.289 8.399 1.00 96.06 109 VAL A O 1
ATOM 849 N N . ARG A 1 110 ? 2.141 4.435 8.193 1.00 95.50 110 ARG A N 1
ATOM 850 C CA . ARG A 1 110 ? 3.059 4.766 9.297 1.00 95.50 110 ARG A CA 1
ATOM 851 C C . ARG A 1 110 ? 3.749 6.105 9.064 1.00 95.50 110 ARG A C 1
ATOM 853 O O . ARG A 1 110 ? 3.761 6.948 9.958 1.00 95.50 110 ARG A O 1
ATOM 860 N N . TYR A 1 111 ? 4.277 6.307 7.856 1.00 95.62 111 TYR A N 1
ATOM 861 C CA . TYR A 1 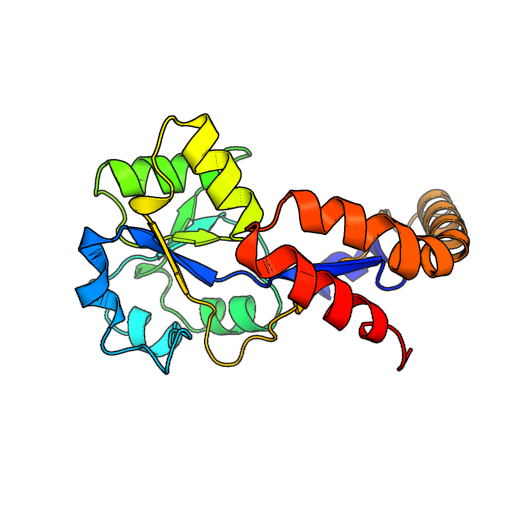111 ? 4.913 7.564 7.474 1.00 95.62 111 TYR A CA 1
ATOM 862 C C . TYR A 1 111 ? 3.945 8.745 7.618 1.00 95.62 111 TYR A C 1
ATOM 864 O O . TYR A 1 111 ? 4.289 9.752 8.235 1.00 95.62 111 TYR A O 1
ATOM 872 N N . LEU A 1 112 ? 2.718 8.612 7.109 1.00 96.44 112 LEU A N 1
ATOM 873 C CA . LEU A 1 112 ? 1.719 9.679 7.164 1.00 96.44 112 LEU A CA 1
ATOM 874 C C . LEU A 1 112 ? 1.249 9.986 8.592 1.00 96.44 112 LEU A C 1
ATOM 876 O O . LEU A 1 112 ? 1.110 11.159 8.929 1.00 96.44 112 LEU A O 1
ATOM 880 N N . ILE A 1 113 ? 1.061 8.974 9.447 1.00 95.69 113 ILE A N 1
ATOM 881 C CA . ILE A 1 113 ? 0.723 9.179 10.866 1.00 95.69 113 ILE A CA 1
ATOM 882 C C . ILE A 1 113 ? 1.802 10.030 11.544 1.00 95.69 113 ILE A C 1
ATOM 884 O O . ILE A 1 113 ? 1.478 11.011 12.211 1.00 95.69 113 ILE A O 1
ATOM 888 N N . GLN A 1 114 ? 3.078 9.694 11.339 1.00 94.94 114 GLN A N 1
ATOM 889 C CA . GLN A 1 114 ? 4.197 10.435 11.927 1.00 94.94 114 GLN A CA 1
ATOM 890 C C . GLN A 1 114 ? 4.307 11.860 11.371 1.00 94.94 114 GLN A C 1
ATOM 892 O O . GLN A 1 114 ? 4.505 12.797 12.142 1.00 94.94 114 GLN A O 1
ATOM 897 N N . GLN A 1 115 ? 4.126 12.047 10.059 1.00 95.50 115 GLN A N 1
ATOM 898 C CA . GLN A 1 115 ? 4.100 13.376 9.426 1.00 95.50 115 GLN A CA 1
ATOM 899 C C . GLN A 1 115 ? 2.989 14.273 9.988 1.00 95.50 115 GLN A C 1
ATOM 901 O O . GLN A 1 115 ? 3.162 15.483 10.095 1.00 95.50 115 GLN A O 1
ATOM 906 N N . GLN A 1 116 ? 1.860 13.685 10.385 1.00 94.25 116 GLN A N 1
ATOM 907 C CA . GLN A 1 116 ? 0.743 14.390 11.018 1.00 94.25 116 GLN A CA 1
ATOM 908 C C . GLN A 1 116 ? 0.924 14.584 12.536 1.00 94.25 116 GLN A C 1
ATOM 910 O O . GLN A 1 116 ? 0.016 15.082 13.198 1.00 94.25 116 GLN A O 1
ATOM 915 N N . GLY A 1 117 ? 2.071 14.193 13.104 1.00 94.00 117 GLY A N 1
ATOM 916 C CA . GLY A 1 117 ? 2.350 14.285 14.539 1.00 94.00 117 GLY A CA 1
ATOM 917 C C . GLY A 1 117 ? 1.622 13.243 15.395 1.00 94.00 117 GLY A C 1
ATOM 918 O O . GLY A 1 117 ? 1.553 13.398 16.613 1.00 94.00 117 GLY A O 1
ATOM 919 N N . GLY A 1 118 ? 1.063 12.198 14.780 1.00 93.00 118 GLY A N 1
ATOM 920 C CA . GLY A 1 118 ? 0.387 11.104 15.472 1.00 93.00 118 GLY A CA 1
ATOM 921 C C . GLY A 1 118 ? 1.350 10.049 16.025 1.00 93.00 118 GLY A C 1
ATOM 922 O O . GLY A 1 118 ? 2.497 9.921 15.590 1.00 93.00 118 GLY A O 1
ATOM 923 N N . SER A 1 119 ? 0.859 9.251 16.973 1.00 95.00 119 SER A N 1
ATOM 924 C CA . SER A 1 119 ? 1.594 8.122 17.549 1.00 95.00 119 SER A CA 1
ATOM 925 C C . SER A 1 119 ? 1.240 6.823 16.831 1.00 95.00 119 SER A C 1
ATOM 927 O O . SER A 1 119 ? 0.067 6.481 16.712 1.00 95.00 119 SER A O 1
ATOM 929 N N . LEU A 1 120 ? 2.244 6.049 16.404 1.00 94.50 120 LEU A N 1
ATOM 930 C CA . LEU A 1 120 ? 2.017 4.718 15.821 1.00 94.50 120 LEU A CA 1
ATOM 931 C C . LEU A 1 120 ? 1.399 3.732 16.822 1.00 94.50 120 LEU A C 1
ATOM 933 O O . LEU A 1 120 ? 0.705 2.812 16.403 1.00 94.50 120 LEU A O 1
ATOM 937 N N . ALA A 1 121 ? 1.614 3.938 18.127 1.00 94.75 121 ALA A N 1
ATOM 938 C CA . ALA A 1 121 ? 1.038 3.094 19.172 1.00 94.75 121 ALA A CA 1
ATOM 939 C C . ALA A 1 121 ? -0.496 3.192 19.232 1.00 94.75 121 ALA A C 1
ATOM 941 O O . ALA A 1 121 ? -1.148 2.268 19.710 1.00 94.75 121 ALA A O 1
ATOM 942 N N . ASP A 1 122 ? -1.072 4.275 18.701 1.00 95.44 122 ASP A N 1
ATOM 943 C CA . ASP A 1 122 ? -2.520 4.490 18.677 1.00 95.44 122 ASP A CA 1
ATOM 944 C C . ASP A 1 122 ? -3.215 3.697 17.567 1.00 95.44 122 ASP A C 1
ATOM 946 O O . ASP A 1 122 ? -4.444 3.734 17.473 1.00 95.44 122 ASP A O 1
ATOM 950 N N . TYR A 1 123 ? -2.457 2.991 16.725 1.00 96.06 123 TYR A N 1
ATOM 951 C CA . TYR A 1 123 ? -2.959 2.285 15.555 1.00 96.06 123 TYR A CA 1
ATOM 952 C C . TYR A 1 123 ? -2.571 0.813 15.573 1.00 96.06 123 TYR A C 1
ATOM 954 O O . TYR A 1 123 ? -1.572 0.404 16.164 1.00 96.06 123 TYR A O 1
ATOM 962 N N . GLN A 1 124 ? -3.360 0.022 14.860 1.00 95.56 124 GLN A N 1
ATOM 963 C CA . GLN A 1 124 ? -3.059 -1.361 14.548 1.00 95.56 124 GLN A CA 1
ATOM 964 C C . GLN A 1 124 ? -3.373 -1.636 13.083 1.00 95.56 124 GLN A C 1
ATOM 966 O O . GLN A 1 124 ? -4.301 -1.063 12.501 1.00 95.56 124 GLN A O 1
ATOM 971 N N . PHE A 1 125 ? -2.585 -2.534 12.508 1.00 96.56 125 PHE A N 1
ATOM 972 C CA . PHE A 1 125 ? -2.733 -3.011 11.147 1.00 96.56 125 PHE A CA 1
ATOM 973 C C . PHE A 1 125 ? -3.139 -4.481 11.155 1.00 96.56 125 PHE A C 1
ATOM 975 O O . PHE A 1 125 ? -2.536 -5.281 11.870 1.00 96.56 125 PHE A O 1
ATOM 982 N N . HIS A 1 126 ? -4.120 -4.831 10.329 1.00 97.62 126 HIS A N 1
ATOM 983 C CA . HIS A 1 126 ? -4.546 -6.206 10.109 1.00 97.62 126 HIS A CA 1
ATOM 984 C C . HIS A 1 126 ? -4.453 -6.546 8.619 1.00 97.62 126 HIS A C 1
ATOM 986 O O . HIS A 1 126 ? -5.124 -5.894 7.808 1.00 97.62 126 HIS A O 1
ATOM 992 N N . PRO A 1 127 ? -3.651 -7.552 8.224 1.00 97.38 127 PRO A N 1
ATOM 993 C CA . PRO A 1 127 ? -3.726 -8.105 6.875 1.00 97.38 127 PRO A CA 1
ATOM 994 C C . PRO A 1 127 ? -5.134 -8.642 6.588 1.00 97.38 127 PRO A C 1
ATOM 996 O O . PRO A 1 127 ? -5.861 -9.032 7.497 1.00 97.38 127 PRO A O 1
ATOM 999 N N . VAL A 1 128 ? -5.530 -8.668 5.320 1.00 98.00 128 VAL A N 1
ATOM 1000 C CA . VAL A 1 128 ? -6.848 -9.179 4.913 1.00 98.00 128 VAL A CA 1
ATOM 1001 C C . VAL A 1 128 ? -6.765 -10.686 4.673 1.00 98.00 128 VAL A C 1
ATOM 1003 O O . VAL A 1 128 ? -5.822 -11.162 4.038 1.00 98.00 128 VAL A O 1
ATOM 1006 N N . GLN A 1 129 ? -7.752 -11.434 5.164 1.00 97.56 129 GLN A N 1
ATOM 1007 C CA . GLN A 1 129 ? -7.840 -12.879 4.952 1.00 97.56 129 GLN A CA 1
ATOM 1008 C C . GLN A 1 129 ? -7.876 -13.233 3.464 1.00 97.56 129 GLN A C 1
ATOM 1010 O O . GLN A 1 129 ? -8.520 -12.564 2.654 1.00 97.56 129 GLN A O 1
ATOM 1015 N N . GLY A 1 130 ? -7.167 -14.301 3.099 1.00 94.94 130 GLY A N 1
ATOM 1016 C CA . GLY A 1 130 ? -7.114 -14.785 1.719 1.00 94.94 130 GLY A CA 1
ATOM 1017 C C . GLY A 1 130 ? -6.325 -13.889 0.758 1.00 94.94 130 GLY A C 1
ATOM 1018 O O . GLY A 1 130 ? -6.339 -14.156 -0.443 1.00 94.94 130 GLY A O 1
ATOM 1019 N N . VAL A 1 131 ? -5.630 -12.858 1.253 1.00 96.44 131 VAL A N 1
ATOM 1020 C CA . VAL A 1 131 ? -4.726 -12.006 0.468 1.00 96.44 131 VAL A CA 1
ATOM 1021 C C . VAL A 1 131 ? -3.288 -12.472 0.667 1.00 96.44 131 VAL A C 1
ATOM 1023 O O . VAL A 1 131 ? -2.853 -12.720 1.791 1.00 96.44 131 VAL A O 1
ATOM 1026 N N . ALA A 1 132 ? -2.534 -12.596 -0.426 1.00 95.69 132 ALA A N 1
ATOM 1027 C CA . ALA A 1 132 ? -1.123 -12.950 -0.352 1.00 95.69 132 ALA A CA 1
ATOM 1028 C C . ALA A 1 132 ? -0.359 -11.904 0.474 1.00 95.69 132 ALA A C 1
ATOM 1030 O O . ALA A 1 132 ? -0.581 -10.703 0.316 1.00 95.69 132 ALA A O 1
ATOM 1031 N N . ARG A 1 133 ? 0.572 -12.346 1.329 1.00 95.19 133 ARG A N 1
ATOM 1032 C CA . ARG A 1 133 ? 1.374 -11.451 2.188 1.00 95.19 133 ARG A CA 1
ATOM 1033 C C . ARG A 1 133 ? 2.109 -10.379 1.380 1.00 95.19 133 ARG A C 1
ATOM 1035 O O . ARG A 1 133 ? 2.212 -9.233 1.819 1.00 95.19 133 ARG A O 1
ATOM 1042 N N . TYR A 1 134 ? 2.577 -10.767 0.197 1.00 95.88 134 TYR A N 1
ATOM 1043 C CA . TYR A 1 134 ? 3.314 -9.921 -0.724 1.00 95.88 134 TYR A CA 1
ATOM 1044 C C . TYR A 1 134 ? 2.570 -9.752 -2.040 1.00 95.88 134 TYR A C 1
ATOM 1046 O O . TYR A 1 134 ? 1.987 -10.695 -2.575 1.00 95.88 134 TYR A O 1
ATOM 1054 N N . GLN A 1 135 ? 2.670 -8.550 -2.588 1.00 94.31 135 GLN A N 1
ATOM 1055 C CA . GLN A 1 135 ? 2.332 -8.247 -3.969 1.00 94.31 135 GLN A CA 1
ATOM 1056 C C . GLN A 1 135 ? 3.591 -7.791 -4.699 1.00 94.31 135 GLN A C 1
ATOM 1058 O O . GLN A 1 135 ? 4.485 -7.181 -4.110 1.00 94.31 135 GLN A O 1
ATOM 1063 N N . PHE A 1 136 ? 3.645 -8.054 -5.997 1.00 94.75 136 PHE A N 1
ATOM 1064 C CA . PHE A 1 136 ? 4.814 -7.742 -6.804 1.00 94.75 136 PHE A CA 1
ATOM 1065 C C . PHE A 1 136 ? 4.556 -6.518 -7.667 1.00 94.75 136 PHE A C 1
ATOM 1067 O O . PHE A 1 136 ? 3.621 -6.477 -8.467 1.00 94.75 136 PHE A O 1
ATOM 1074 N N . LEU A 1 137 ? 5.388 -5.500 -7.477 1.00 93.38 137 LEU A N 1
ATOM 1075 C CA . LEU A 1 137 ? 5.335 -4.277 -8.256 1.00 93.38 137 LEU A CA 1
ATOM 1076 C C . LEU A 1 137 ? 6.019 -4.469 -9.605 1.00 93.38 137 LEU A C 1
ATOM 1078 O O . LEU A 1 137 ? 6.925 -5.285 -9.769 1.00 93.38 137 LEU A O 1
ATOM 1082 N N . HIS A 1 138 ? 5.576 -3.665 -10.563 1.00 95.19 138 HIS A N 1
ATOM 1083 C CA . HIS A 1 138 ? 6.131 -3.588 -11.904 1.00 95.19 138 HIS A CA 1
ATOM 1084 C C . HIS A 1 138 ? 6.394 -2.126 -12.237 1.00 95.19 138 HIS A C 1
ATOM 1086 O O . HIS A 1 138 ? 5.649 -1.239 -11.808 1.00 95.19 138 HIS A O 1
ATOM 1092 N N . VAL A 1 139 ? 7.420 -1.871 -13.041 1.00 96.31 139 VAL A N 1
ATOM 1093 C CA . VAL A 1 139 ? 7.581 -0.568 -13.681 1.00 96.31 139 VAL A CA 1
ATOM 1094 C C . VAL A 1 139 ? 6.656 -0.522 -14.891 1.00 96.31 139 VAL A C 1
ATOM 1096 O O . VAL A 1 139 ? 6.624 -1.464 -15.679 1.00 96.31 139 VAL A O 1
ATOM 1099 N N . GLY A 1 140 ? 5.883 0.554 -15.024 1.00 95.56 140 GLY A N 1
ATOM 1100 C CA . GLY A 1 140 ? 5.014 0.791 -16.174 1.00 95.56 140 GLY A CA 1
ATOM 1101 C C . GLY A 1 140 ? 5.495 1.988 -16.987 1.00 95.56 140 GLY A C 1
ATOM 1102 O O . GLY A 1 140 ? 5.769 3.048 -16.426 1.00 95.56 140 GLY A O 1
ATOM 1103 N N . CYS A 1 141 ? 5.562 1.840 -18.306 1.00 96.56 141 CYS A N 1
ATOM 1104 C CA . CYS A 1 141 ? 5.763 2.941 -19.251 1.00 96.56 141 CYS A CA 1
ATOM 1105 C C . CYS A 1 141 ? 4.623 2.965 -20.275 1.00 96.56 141 CYS A C 1
ATOM 1107 O O . CYS A 1 141 ? 3.967 1.949 -20.492 1.00 96.56 141 CYS A O 1
ATOM 1109 N N . SER A 1 142 ? 4.392 4.106 -20.931 1.00 96.00 142 SER A N 1
ATOM 1110 C CA . SER A 1 142 ? 3.427 4.168 -22.037 1.00 96.00 142 SER A CA 1
ATOM 1111 C C . SER A 1 142 ? 3.760 3.123 -23.103 1.00 96.00 142 SER A C 1
ATOM 1113 O O . SER A 1 142 ? 4.938 2.884 -23.381 1.00 96.00 142 SER A O 1
ATOM 1115 N N . ASP A 1 143 ? 2.753 2.517 -23.737 1.00 95.12 143 ASP A N 1
ATOM 1116 C CA . ASP A 1 143 ? 2.980 1.524 -24.799 1.00 95.12 143 ASP A CA 1
ATOM 1117 C C . ASP A 1 143 ? 3.352 2.165 -26.156 1.00 95.12 143 ASP A C 1
ATOM 1119 O O . ASP A 1 143 ? 2.793 1.903 -27.222 1.00 95.12 143 ASP A O 1
ATOM 1123 N N . SER A 1 144 ? 4.339 3.055 -26.108 1.00 96.31 144 SER A N 1
ATOM 1124 C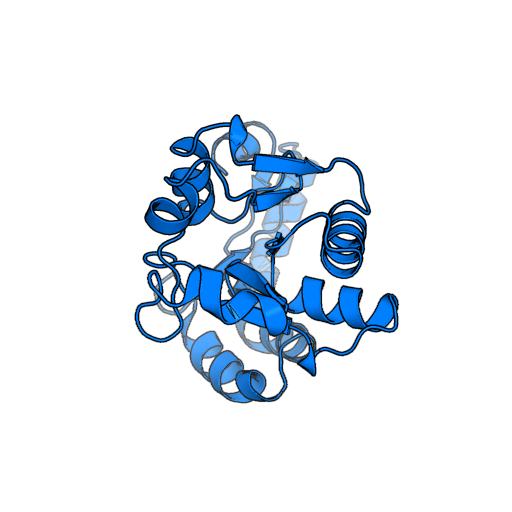 CA . SER A 1 144 ? 4.978 3.695 -27.254 1.00 96.31 144 SER A CA 1
ATOM 1125 C C . SER A 1 144 ? 6.298 2.990 -27.595 1.00 96.31 144 SER A C 1
ATOM 1127 O O . SER A 1 144 ? 6.853 2.283 -26.749 1.00 96.31 144 SER A O 1
ATOM 1129 N N . PRO A 1 145 ? 6.874 3.194 -28.796 1.00 97.38 145 PRO A N 1
ATOM 1130 C CA . PRO A 1 145 ? 8.202 2.667 -29.118 1.00 97.38 145 PRO A CA 1
ATOM 1131 C C . PRO A 1 145 ? 9.275 3.051 -28.087 1.00 97.38 145 PRO A C 1
ATOM 1133 O O . PRO A 1 145 ? 10.080 2.207 -27.696 1.00 97.38 145 PRO A O 1
ATOM 1136 N N . LEU A 1 146 ? 9.242 4.294 -27.590 1.00 97.69 146 LEU A N 1
ATOM 1137 C CA . LEU A 1 146 ? 10.161 4.766 -26.552 1.00 97.69 146 LEU A CA 1
ATOM 1138 C C . LEU A 1 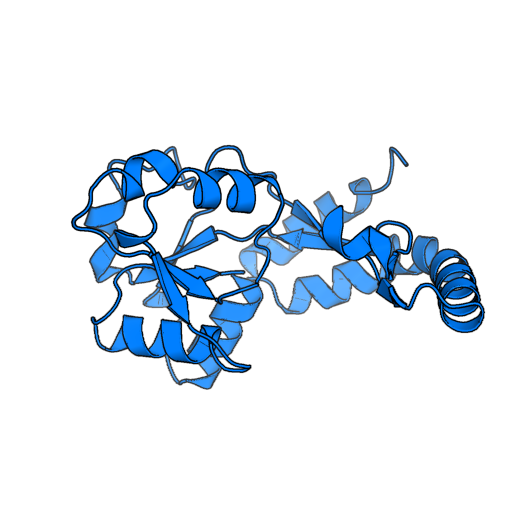146 ? 9.909 4.072 -25.207 1.00 97.69 146 LEU A C 1
ATOM 1140 O O . LEU A 1 146 ? 10.856 3.628 -24.564 1.00 97.69 146 LEU A O 1
ATOM 1144 N N . GLY A 1 147 ? 8.646 3.940 -24.795 1.00 97.88 147 GLY A N 1
ATOM 1145 C CA . GLY A 1 147 ? 8.298 3.262 -23.546 1.00 97.88 147 GLY A CA 1
ATOM 1146 C C . GLY A 1 147 ? 8.657 1.776 -23.563 1.00 97.88 147 GLY A C 1
ATOM 1147 O O . GLY A 1 147 ? 9.203 1.269 -22.586 1.00 97.88 147 GLY A O 1
ATOM 1148 N N . ARG A 1 148 ? 8.471 1.085 -24.695 1.00 97.62 148 ARG A N 1
ATOM 1149 C CA . ARG A 1 148 ? 8.926 -0.304 -24.868 1.00 97.62 148 ARG A CA 1
ATOM 1150 C C . ARG A 1 148 ? 10.448 -0.433 -24.801 1.00 97.62 148 ARG A C 1
ATOM 1152 O O . ARG A 1 148 ? 10.933 -1.360 -24.159 1.00 97.62 148 ARG A O 1
ATOM 1159 N N . ALA A 1 149 ? 11.196 0.493 -25.405 1.00 98.12 149 ALA A N 1
ATOM 1160 C CA . ALA A 1 149 ? 12.656 0.517 -25.298 1.00 98.12 149 ALA A CA 1
ATOM 1161 C C . ALA A 1 149 ? 13.123 0.768 -23.852 1.00 98.12 149 ALA A C 1
ATOM 1163 O O . ALA A 1 149 ? 14.048 0.106 -23.383 1.00 98.12 149 ALA A O 1
ATOM 1164 N N . ALA A 1 150 ? 12.448 1.666 -23.125 1.00 98.19 150 ALA A N 1
ATOM 1165 C CA . ALA A 1 150 ? 12.720 1.915 -21.712 1.00 98.19 150 ALA A CA 1
ATOM 1166 C C . ALA A 1 150 ? 12.476 0.662 -20.860 1.00 98.19 150 ALA A C 1
ATOM 1168 O O . ALA A 1 150 ? 13.355 0.272 -20.096 1.00 98.19 150 ALA A O 1
ATOM 1169 N N . ILE A 1 151 ? 11.336 -0.016 -21.036 1.00 98.25 151 ILE A N 1
ATOM 1170 C CA . ILE A 1 151 ? 11.041 -1.267 -20.325 1.00 98.25 151 ILE A CA 1
ATOM 1171 C C . ILE A 1 151 ? 12.070 -2.349 -20.651 1.00 98.25 151 ILE A C 1
ATOM 1173 O O . ILE A 1 151 ? 12.575 -2.979 -19.731 1.00 98.25 151 ILE A O 1
ATOM 1177 N N . ALA A 1 152 ? 12.450 -2.516 -21.921 1.00 98.19 152 ALA A N 1
ATOM 1178 C CA . ALA A 1 152 ? 13.472 -3.489 -22.303 1.00 98.19 152 ALA A CA 1
ATOM 1179 C C . ALA A 1 152 ? 14.820 -3.221 -21.612 1.00 98.19 152 ALA A C 1
ATOM 1181 O O . ALA A 1 152 ? 15.498 -4.159 -21.197 1.00 98.19 152 ALA A O 1
ATOM 1182 N N . HIS A 1 153 ? 15.203 -1.952 -21.453 1.00 98.12 153 HIS A N 1
ATOM 1183 C CA . HIS A 1 153 ? 16.416 -1.592 -20.722 1.00 98.12 153 HIS A CA 1
ATOM 1184 C C . HIS A 1 153 ? 16.281 -1.834 -19.211 1.00 98.12 153 HIS A C 1
ATOM 1186 O O . HIS A 1 153 ? 17.187 -2.381 -18.588 1.00 98.12 153 HIS A O 1
ATOM 1192 N N . ILE A 1 154 ? 15.136 -1.486 -18.619 1.00 98.00 154 ILE A N 1
ATOM 1193 C CA . ILE A 1 154 ? 14.845 -1.736 -17.200 1.00 98.00 154 ILE A CA 1
ATOM 1194 C C . ILE A 1 154 ? 14.879 -3.238 -16.900 1.00 98.00 154 ILE A C 1
ATOM 1196 O O . ILE A 1 154 ? 15.507 -3.653 -15.928 1.00 98.00 154 ILE A O 1
ATOM 1200 N N . ASP A 1 155 ? 14.288 -4.055 -17.769 1.00 97.75 155 ASP A N 1
ATOM 1201 C CA . ASP A 1 155 ? 14.267 -5.512 -17.655 1.00 97.75 155 ASP A CA 1
ATOM 1202 C C . ASP A 1 155 ? 15.678 -6.125 -17.655 1.00 97.75 155 ASP A C 1
ATOM 1204 O O . ASP A 1 155 ? 15.910 -7.124 -16.981 1.00 97.75 155 ASP A O 1
ATOM 1208 N N . GLN A 1 156 ? 16.657 -5.511 -18.326 1.00 97.88 156 GLN A N 1
ATOM 1209 C CA . GLN A 1 156 ? 18.055 -5.963 -18.266 1.00 97.88 156 GLN A CA 1
ATOM 1210 C C . GLN A 1 156 ? 18.700 -5.706 -16.894 1.00 97.88 156 GLN A C 1
ATOM 1212 O O . GLN A 1 156 ? 19.574 -6.462 -16.472 1.00 97.88 156 GLN A O 1
ATOM 1217 N N . LEU A 1 157 ? 18.280 -4.651 -16.189 1.00 97.00 157 LEU A N 1
ATOM 1218 C CA . LEU A 1 157 ? 18.844 -4.244 -14.896 1.00 97.00 157 LEU A CA 1
ATOM 1219 C C . LEU A 1 157 ? 18.145 -4.924 -13.710 1.00 97.00 157 LEU A C 1
ATOM 1221 O O . LEU A 1 157 ? 18.763 -5.167 -12.667 1.00 97.00 157 LEU A O 1
ATOM 1225 N N . LEU A 1 158 ? 16.854 -5.232 -13.857 1.00 96.38 158 LEU A N 1
ATOM 1226 C CA . LEU A 1 158 ? 16.014 -5.725 -12.771 1.00 96.38 158 LEU A CA 1
ATOM 1227 C C . LEU A 1 158 ? 16.517 -7.007 -12.096 1.00 96.38 158 LEU A C 1
ATOM 1229 O O . LEU A 1 158 ? 16.454 -7.028 -10.869 1.00 96.38 158 LEU A O 1
ATOM 1233 N N . PRO A 1 159 ? 17.058 -8.037 -12.780 1.00 95.38 159 PRO A N 1
ATOM 1234 C CA . PRO A 1 159 ? 17.495 -9.267 -12.117 1.00 95.38 159 PRO A CA 1
ATOM 1235 C C . PRO A 1 159 ? 18.502 -9.038 -10.983 1.00 95.38 159 PRO A C 1
ATOM 1237 O O . PRO A 1 159 ? 18.377 -9.643 -9.918 1.00 95.38 159 PRO A O 1
ATOM 1240 N N . ALA A 1 160 ? 19.462 -8.129 -11.180 1.00 94.50 160 ALA A N 1
ATOM 1241 C CA . ALA A 1 160 ? 20.439 -7.773 -10.154 1.00 94.50 160 ALA A CA 1
ATOM 1242 C C . ALA A 1 160 ? 19.831 -6.859 -9.077 1.00 94.50 160 ALA A C 1
ATOM 1244 O O . ALA A 1 160 ? 20.043 -7.076 -7.882 1.00 94.50 160 ALA A O 1
ATOM 1245 N N . LEU A 1 161 ? 19.051 -5.853 -9.488 1.00 96.25 161 LEU A N 1
ATOM 1246 C CA . LEU A 1 161 ? 18.461 -4.870 -8.575 1.00 96.25 161 LEU A CA 1
ATOM 1247 C C . LEU A 1 161 ? 17.420 -5.491 -7.637 1.00 96.25 161 LEU A C 1
ATOM 1249 O O . LEU A 1 161 ? 17.453 -5.225 -6.435 1.00 96.25 161 LEU A O 1
ATOM 1253 N N . ARG A 1 162 ? 16.530 -6.339 -8.165 1.00 94.94 162 ARG A N 1
ATOM 1254 C CA . ARG A 1 162 ? 15.429 -6.963 -7.416 1.00 94.94 162 ARG A CA 1
ATOM 1255 C C . ARG A 1 162 ? 15.896 -7.968 -6.369 1.00 94.94 162 ARG A C 1
ATOM 1257 O O . ARG A 1 162 ? 15.172 -8.202 -5.413 1.00 94.94 162 ARG A O 1
ATOM 1264 N N . ARG A 1 163 ? 17.102 -8.526 -6.532 1.00 91.81 163 ARG A N 1
ATOM 1265 C CA . ARG A 1 163 ? 17.726 -9.434 -5.555 1.00 91.81 163 ARG A CA 1
ATOM 1266 C C . ARG A 1 163 ? 18.545 -8.687 -4.505 1.00 91.81 163 ARG A C 1
ATOM 1268 O O . ARG A 1 163 ? 18.458 -9.004 -3.328 1.00 91.81 163 ARG A O 1
ATOM 1275 N N . ASN A 1 164 ? 19.328 -7.688 -4.919 1.00 89.56 164 ASN A N 1
ATOM 1276 C CA . ASN A 1 164 ? 20.397 -7.160 -4.063 1.00 89.56 164 ASN A CA 1
ATOM 1277 C C . ASN A 1 164 ? 20.145 -5.750 -3.518 1.00 89.56 164 ASN A C 1
ATOM 1279 O O . ASN A 1 164 ? 20.705 -5.395 -2.485 1.00 89.56 164 ASN A O 1
ATOM 1283 N N . VAL A 1 165 ? 19.350 -4.926 -4.207 1.00 96.00 165 VAL A N 1
ATOM 1284 C CA . VAL A 1 165 ? 19.257 -3.482 -3.922 1.00 96.00 165 VAL A CA 1
ATOM 1285 C C . VAL A 1 165 ? 17.864 -3.098 -3.443 1.00 96.00 165 VAL A C 1
ATOM 1287 O O . VAL A 1 165 ? 17.710 -2.529 -2.362 1.00 96.00 165 VAL A O 1
ATOM 1290 N N . LEU A 1 166 ? 16.838 -3.424 -4.230 1.00 97.19 166 LEU A N 1
ATOM 1291 C CA . LEU A 1 166 ? 15.473 -2.960 -3.982 1.00 97.19 166 LEU A CA 1
ATOM 1292 C C . LEU A 1 166 ? 14.888 -3.485 -2.660 1.00 97.19 166 LEU A C 1
ATOM 1294 O O . LEU A 1 166 ? 14.303 -2.672 -1.939 1.00 97.19 166 LEU A O 1
ATOM 1298 N N . PRO A 1 167 ? 15.085 -4.763 -2.265 1.00 97.31 167 PRO A N 1
ATOM 1299 C CA . PRO A 1 167 ? 14.612 -5.231 -0.965 1.00 97.31 167 PRO A CA 1
ATOM 1300 C C . PRO A 1 167 ? 15.224 -4.455 0.206 1.00 97.31 167 PRO A C 1
ATOM 1302 O O . PRO A 1 167 ? 14.499 -4.038 1.104 1.00 97.31 167 PRO A O 1
ATOM 1305 N N . GLN A 1 168 ? 16.527 -4.157 0.167 1.00 96.81 168 GLN A N 1
ATOM 1306 C CA . GLN A 1 168 ? 17.190 -3.397 1.234 1.00 96.81 168 GLN A CA 1
ATOM 1307 C C . GLN A 1 168 ? 16.638 -1.977 1.370 1.00 96.81 168 GLN A C 1
ATOM 1309 O O . GLN A 1 168 ? 16.538 -1.446 2.476 1.00 96.81 168 GLN A O 1
ATOM 1314 N N . TRP A 1 169 ? 16.292 -1.335 0.254 1.00 96.50 169 TRP A N 1
ATOM 1315 C CA . TRP A 1 169 ? 15.693 -0.003 0.284 1.00 96.50 169 TRP A CA 1
ATOM 1316 C C . TRP A 1 169 ? 14.270 -0.036 0.814 1.00 96.50 169 TRP A C 1
ATOM 1318 O O . TRP A 1 169 ? 13.918 0.814 1.628 1.00 96.50 169 TRP A O 1
ATOM 1328 N N . TYR A 1 170 ? 13.473 -1.018 0.397 1.00 97.25 170 TYR A N 1
ATOM 1329 C CA . TYR A 1 170 ? 12.109 -1.169 0.887 1.00 97.25 170 TYR A CA 1
ATOM 1330 C C . TYR A 1 170 ? 12.063 -1.501 2.380 1.00 97.25 170 TYR A C 1
ATOM 1332 O O . TYR A 1 170 ? 11.274 -0.893 3.100 1.00 97.25 170 TYR A O 1
ATOM 1340 N N . ALA A 1 171 ? 12.957 -2.371 2.863 1.00 96.69 171 ALA A N 1
ATOM 1341 C CA . ALA A 1 171 ? 13.042 -2.740 4.274 1.00 96.69 171 ALA A CA 1
ATOM 1342 C C . ALA A 1 171 ? 13.141 -1.508 5.188 1.00 96.69 171 ALA A C 1
ATOM 1344 O O . ALA A 1 171 ? 12.476 -1.459 6.211 1.00 96.69 171 ALA A O 1
ATOM 1345 N N . ARG A 1 172 ? 13.845 -0.442 4.778 1.00 94.88 172 ARG A N 1
ATOM 1346 C CA . ARG A 1 172 ? 13.965 0.808 5.560 1.00 94.88 172 ARG A CA 1
ATOM 1347 C C . ARG A 1 172 ? 12.632 1.509 5.843 1.00 94.88 172 ARG A C 1
ATOM 1349 O O . ARG A 1 172 ? 12.557 2.289 6.787 1.00 94.88 172 ARG A O 1
ATOM 1356 N N . TRP A 1 173 ? 11.604 1.251 5.038 1.00 94.00 173 TRP A N 1
ATOM 1357 C CA . TRP A 1 173 ? 10.255 1.797 5.219 1.00 94.00 173 TRP A CA 1
ATOM 1358 C C . TRP A 1 173 ? 9.354 0.897 6.070 1.00 94.00 173 TRP A C 1
ATOM 1360 O O . TRP A 1 173 ? 8.288 1.328 6.516 1.00 94.00 173 TRP A O 1
ATOM 1370 N N . LEU A 1 174 ? 9.758 -0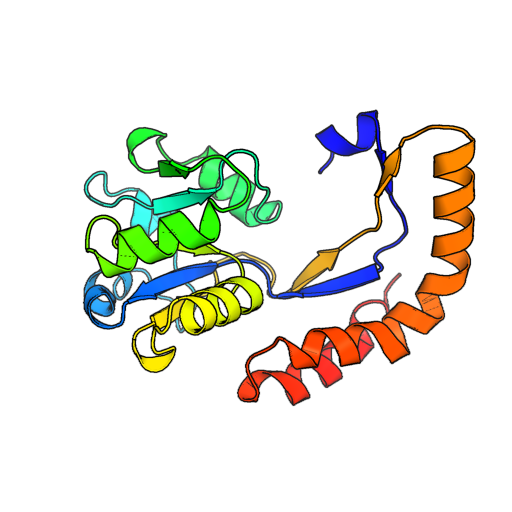.354 6.292 1.00 95.12 174 LEU A N 1
ATOM 1371 C CA . LEU A 1 174 ? 8.998 -1.308 7.083 1.00 95.12 174 LEU A CA 1
ATOM 1372 C C . LEU A 1 174 ? 9.098 -1.011 8.578 1.00 95.12 174 LEU A C 1
ATOM 1374 O O . LEU A 1 174 ? 9.948 -0.247 9.048 1.00 95.12 174 LEU A O 1
ATOM 1378 N N . ASP A 1 175 ? 8.212 -1.645 9.340 1.00 91.44 175 ASP A N 1
ATOM 1379 C CA . ASP A 1 175 ? 8.405 -1.742 10.779 1.00 91.44 175 ASP A CA 1
ATOM 1380 C C . ASP A 1 175 ? 9.726 -2.463 11.080 1.00 91.44 175 ASP A C 1
ATOM 1382 O O . ASP A 1 175 ? 9.938 -3.516 10.479 1.00 91.44 175 ASP A O 1
ATOM 1386 N N . PRO A 1 176 ? 10.603 -1.939 11.964 1.00 92.25 176 PRO A N 1
ATOM 1387 C CA . PRO A 1 176 ? 11.854 -2.601 12.337 1.00 92.25 176 PRO A CA 1
ATOM 1388 C C . PRO A 1 176 ? 11.697 -4.086 12.672 1.00 92.25 176 PRO A C 1
ATOM 1390 O O . PRO A 1 176 ? 12.563 -4.879 12.314 1.00 92.25 176 PRO A O 1
ATOM 1393 N N . ALA A 1 177 ? 10.573 -4.477 13.280 1.00 92.81 177 ALA A N 1
ATOM 1394 C CA . ALA A 1 177 ? 10.289 -5.872 13.613 1.00 92.81 177 ALA A CA 1
ATOM 1395 C C . ALA A 1 177 ? 10.112 -6.787 12.384 1.00 92.81 177 ALA A C 1
ATOM 1397 O O . ALA A 1 177 ? 10.201 -7.999 12.515 1.00 92.81 177 ALA A O 1
ATOM 1398 N N . LEU A 1 178 ? 9.855 -6.226 11.198 1.00 94.31 178 LEU A N 1
ATOM 1399 C CA . LEU A 1 178 ? 9.657 -6.965 9.947 1.00 94.31 178 LEU A CA 1
ATOM 1400 C C . LEU A 1 178 ? 10.905 -6.982 9.055 1.00 94.31 178 LEU A C 1
ATOM 1402 O O . LEU A 1 178 ? 10.864 -7.602 7.997 1.00 94.31 178 LEU A O 1
ATOM 1406 N N . HIS A 1 179 ? 11.978 -6.264 9.411 1.00 95.88 179 HIS A N 1
ATOM 1407 C CA . HIS A 1 179 ? 13.121 -6.054 8.509 1.00 95.88 179 HIS A CA 1
ATOM 1408 C C . HIS A 1 179 ? 13.838 -7.358 8.170 1.00 95.88 179 HIS A C 1
ATOM 1410 O O . HIS A 1 179 ? 14.074 -7.621 6.994 1.00 95.88 179 HIS A O 1
ATOM 1416 N N . GLU A 1 180 ? 14.182 -8.152 9.183 1.00 96.56 180 GLU A N 1
ATOM 1417 C CA . GLU A 1 180 ? 14.936 -9.398 9.008 1.00 96.56 180 GLU A CA 1
ATOM 1418 C C . GLU A 1 180 ? 14.116 -10.434 8.234 1.00 96.56 180 GLU A C 1
ATOM 1420 O O . GLU A 1 180 ? 14.540 -10.863 7.161 1.00 96.56 180 GLU A O 1
ATOM 1425 N N . ASP A 1 181 ? 12.897 -10.724 8.702 1.00 96.31 181 ASP A N 1
ATOM 1426 C CA . ASP A 1 181 ? 11.972 -11.654 8.045 1.00 96.31 181 ASP A CA 1
ATOM 1427 C C . ASP A 1 181 ? 11.737 -11.292 6.576 1.00 96.31 181 ASP A C 1
ATOM 1429 O O . ASP A 1 181 ? 11.834 -12.145 5.695 1.00 96.31 181 ASP A O 1
ATOM 1433 N N . TYR A 1 182 ? 11.467 -10.013 6.291 1.00 97.50 182 TYR A N 1
ATOM 1434 C CA . TYR A 1 182 ? 11.253 -9.555 4.922 1.00 97.50 182 TYR A CA 1
ATOM 1435 C C . TYR A 1 182 ? 12.494 -9.767 4.048 1.00 97.50 182 TYR A C 1
ATOM 1437 O O . TYR A 1 182 ? 12.368 -10.191 2.899 1.00 97.50 182 TYR A O 1
ATOM 1445 N N . LEU A 1 183 ? 13.692 -9.458 4.556 1.00 97.06 183 LEU A N 1
ATOM 1446 C CA . LEU A 1 183 ? 14.925 -9.615 3.785 1.00 97.06 183 LEU A CA 1
ATOM 1447 C C . LEU A 1 183 ? 15.223 -11.087 3.493 1.00 97.06 183 LEU A C 1
ATOM 1449 O O . LEU A 1 183 ? 15.628 -11.391 2.370 1.00 97.06 183 LEU A O 1
ATOM 1453 N N . GLU A 1 184 ? 14.977 -11.988 4.444 1.00 96.56 184 GLU A N 1
ATOM 1454 C CA . GLU A 1 184 ? 15.106 -13.431 4.226 1.00 96.56 184 GLU A CA 1
ATOM 1455 C C . GLU A 1 184 ? 14.081 -13.945 3.207 1.00 96.56 184 GLU A C 1
ATOM 1457 O O . GLU A 1 184 ? 14.468 -14.560 2.213 1.00 96.56 184 GLU A O 1
ATOM 1462 N N . GLU A 1 185 ? 12.797 -13.612 3.365 1.00 96.06 185 GLU A N 1
ATOM 1463 C CA . GLU A 1 185 ? 11.749 -14.006 2.412 1.00 96.06 185 GLU A CA 1
ATOM 1464 C C . GLU A 1 185 ? 12.014 -13.438 1.004 1.00 96.06 185 GLU A C 1
ATOM 1466 O O . GLU A 1 185 ? 11.779 -14.117 0.001 1.00 96.06 185 GLU A O 1
ATOM 1471 N N . SER A 1 186 ? 12.574 -12.224 0.907 1.00 96.31 186 SER A N 1
ATOM 1472 C CA . SER A 1 186 ? 12.833 -11.559 -0.376 1.00 96.31 186 SER A CA 1
ATOM 1473 C C . SER A 1 186 ? 13.849 -12.270 -1.269 1.00 96.31 186 SER A C 1
ATOM 1475 O O . SER A 1 186 ? 13.814 -12.092 -2.490 1.00 96.31 186 SER A O 1
ATOM 1477 N N . LYS A 1 187 ? 14.718 -13.114 -0.696 1.00 94.44 187 LYS A N 1
ATOM 1478 C CA . LYS A 1 187 ? 15.681 -13.926 -1.458 1.00 94.44 187 LYS A CA 1
ATOM 1479 C C . LYS A 1 187 ? 14.974 -14.915 -2.386 1.00 94.44 187 LYS A C 1
ATOM 1481 O O . LYS A 1 187 ? 15.464 -15.167 -3.483 1.00 94.44 187 LYS A O 1
ATOM 1486 N N . HIS A 1 188 ? 13.792 -15.376 -1.980 1.00 93.50 188 HIS A N 1
ATOM 1487 C CA . HIS A 1 188 ? 13.029 -16.423 -2.656 1.00 93.50 188 HIS A CA 1
ATOM 1488 C C . HIS A 1 188 ? 11.943 -15.891 -3.606 1.00 93.50 188 HIS A C 1
ATOM 1490 O O . HIS A 1 188 ? 11.375 -16.644 -4.389 1.00 93.50 188 HIS A O 1
ATOM 1496 N N . PHE A 1 189 ? 11.672 -14.581 -3.606 1.00 94.31 189 PHE A N 1
ATOM 1497 C CA . PHE A 1 189 ? 10.574 -13.961 -4.367 1.00 94.31 189 PHE A CA 1
ATOM 1498 C C . PHE A 1 189 ? 10.570 -14.233 -5.877 1.00 94.31 189 PHE A C 1
ATOM 1500 O O . PHE A 1 189 ? 9.520 -14.146 -6.510 1.00 94.31 189 PHE A O 1
ATOM 1507 N N . PHE A 1 190 ? 11.733 -14.514 -6.464 1.00 91.19 190 PHE A N 1
ATOM 1508 C CA . PHE A 1 190 ? 11.900 -14.650 -7.913 1.00 91.19 190 PHE A CA 1
ATOM 1509 C C . PHE A 1 190 ? 12.728 -15.885 -8.293 1.00 91.19 190 PHE A C 1
ATOM 1511 O O . PHE A 1 190 ? 13.454 -15.845 -9.289 1.00 91.19 190 PHE A O 1
ATOM 1518 N N . GLU A 1 191 ? 12.706 -16.934 -7.468 1.00 83.19 191 GLU A N 1
ATOM 1519 C CA . GLU A 1 191 ? 13.407 -18.197 -7.750 1.00 83.19 191 GLU A CA 1
ATOM 1520 C C . GLU A 1 191 ? 12.648 -19.076 -8.759 1.00 83.19 191 GLU A C 1
ATOM 1522 O O . GLU A 1 191 ? 13.286 -19.778 -9.538 1.00 83.19 191 GLU A O 1
ATOM 1527 N N . ASP A 1 192 ? 11.319 -18.942 -8.826 1.00 64.31 192 ASP A N 1
ATOM 1528 C CA . ASP A 1 192 ? 10.435 -19.717 -9.713 1.00 64.31 192 ASP A CA 1
ATOM 1529 C C . ASP A 1 192 ? 10.077 -19.000 -11.040 1.00 64.31 192 ASP A C 1
ATOM 1531 O O . ASP A 1 192 ? 9.084 -19.349 -11.683 1.00 64.31 192 ASP A O 1
ATOM 1535 N N . GLN A 1 193 ? 10.838 -17.970 -11.449 1.00 58.22 193 GLN A N 1
ATOM 1536 C CA . GLN A 1 193 ? 10.580 -17.174 -12.668 1.00 58.22 193 GLN A CA 1
ATOM 1537 C C . GLN A 1 193 ? 11.747 -17.127 -13.649 1.00 58.22 193 GLN A C 1
ATOM 1539 O O . GLN A 1 193 ? 12.882 -16.830 -13.208 1.00 58.22 193 GLN A O 1
#

Radius of gyration: 17.9 Å; chains: 1; bounding box: 45×34×50 Å

Organism: NCBI:txid412755

Foldseek 3Di:
DVVCVVWKDWAPFFAKAFAKFKKFFPVCCVLQVVQDDPQAGAPLVSQVPLVAAEEEEPPDDRDPVVVVSVVVGDCSRYDYAYDDCSLLVSVVCRVVVVHGMYIDGVLVNVVSCVVVVHDPNRMDTGHHPPDDRIDTDIDIDTPDPVNVVVSVVVNVVRVVCQQPPVLQVNLVSDDVVCNVVSNVVSNCPPPPD

InterPro domains:
  IPR011972 Conserved hypothetical protein CHP02285 [TIGR02285] (1-182)